Protein AF-A0A520GRM3-F1 (afdb_monomer_lite)

Str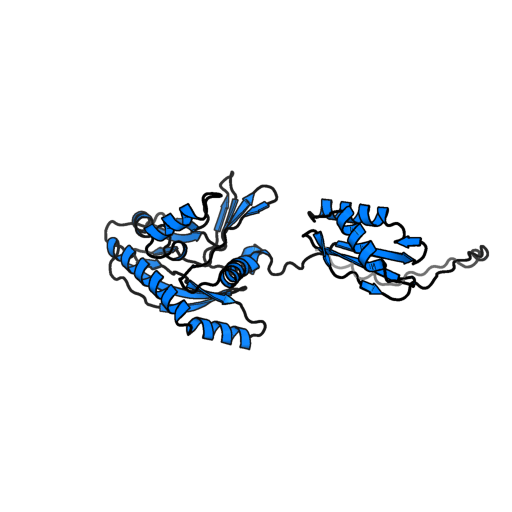ucture (mmCIF, N/CA/C/O backbone):
data_AF-A0A520GRM3-F1
#
_entry.id   AF-A0A520GRM3-F1
#
loop_
_atom_site.group_PDB
_atom_site.id
_atom_site.type_symbol
_atom_site.label_atom_id
_atom_site.label_alt_id
_atom_site.label_comp_id
_atom_site.label_asym_id
_atom_site.label_entity_id
_atom_site.label_seq_id
_atom_site.pdbx_PDB_ins_code
_atom_site.Cartn_x
_atom_site.Cartn_y
_atom_site.Cartn_z
_atom_site.occupancy
_atom_site.B_iso_or_equiv
_atom_site.auth_seq_id
_atom_site.auth_comp_id
_atom_site.auth_asym_id
_atom_site.auth_atom_id
_atom_site.pdbx_PDB_model_num
ATOM 1 N N . ALA A 1 1 ? -6.876 11.079 -12.369 1.00 82.06 1 ALA A N 1
ATOM 2 C CA . ALA A 1 1 ? -7.806 10.282 -13.207 1.00 82.06 1 ALA A CA 1
ATOM 3 C C . ALA A 1 1 ? -7.180 8.979 -13.724 1.00 82.06 1 ALA A C 1
ATOM 5 O O . ALA A 1 1 ? -7.646 7.924 -13.320 1.00 82.06 1 ALA A O 1
ATOM 6 N N . ARG A 1 2 ? -6.117 9.021 -14.549 1.00 87.06 2 ARG A N 1
ATOM 7 C CA . ARG A 1 2 ? -5.465 7.813 -15.115 1.00 87.06 2 ARG A CA 1
ATOM 8 C C . ARG A 1 2 ? -5.016 6.796 -14.055 1.00 87.06 2 ARG A C 1
ATOM 10 O O . ARG A 1 2 ? -5.437 5.650 -14.118 1.00 87.06 2 ARG A O 1
ATOM 17 N N . LEU A 1 3 ? -4.276 7.252 -13.039 1.00 90.06 3 LEU A N 1
ATOM 18 C CA . LEU A 1 3 ? -3.818 6.401 -11.930 1.00 90.06 3 LEU A CA 1
ATOM 19 C C . LEU A 1 3 ? -4.969 5.709 -11.191 1.00 90.06 3 LEU A C 1
ATOM 21 O O . LEU A 1 3 ? -4.865 4.535 -10.875 1.00 90.06 3 LEU A O 1
ATOM 25 N N . ARG A 1 4 ? -6.093 6.406 -10.974 1.00 89.38 4 ARG A N 1
ATOM 26 C CA . ARG A 1 4 ? -7.290 5.831 -10.336 1.00 89.38 4 ARG A CA 1
ATOM 27 C C . ARG A 1 4 ? -7.886 4.693 -11.170 1.00 89.38 4 ARG A C 1
ATOM 29 O O . ARG A 1 4 ? -8.259 3.670 -10.615 1.00 89.38 4 ARG A O 1
ATOM 36 N N . ALA A 1 5 ? -7.942 4.853 -12.493 1.00 86.25 5 ALA A N 1
ATOM 37 C CA . ALA A 1 5 ? -8.414 3.798 -13.391 1.00 86.25 5 ALA A CA 1
ATOM 38 C C . ALA A 1 5 ? -7.453 2.594 -13.440 1.00 86.25 5 ALA A C 1
ATOM 40 O O . ALA A 1 5 ? -7.906 1.463 -13.568 1.00 86.25 5 ALA A O 1
ATOM 41 N N . GLN A 1 6 ? -6.143 2.835 -13.320 1.00 87.62 6 GLN A N 1
ATOM 42 C CA . GLN A 1 6 ? -5.108 1.793 -13.313 1.00 87.62 6 GLN A CA 1
ATOM 43 C C . GLN A 1 6 ? -4.978 1.072 -11.966 1.00 87.62 6 GLN A C 1
ATOM 45 O O . GLN A 1 6 ? -4.596 -0.093 -11.951 1.00 87.62 6 GLN A O 1
ATOM 50 N N . SER A 1 7 ? -5.245 1.746 -10.842 1.00 88.06 7 SER A N 1
ATOM 51 C CA . SER A 1 7 ? -5.147 1.146 -9.507 1.00 88.06 7 SER A CA 1
ATOM 52 C C . SER A 1 7 ? -6.432 0.446 -9.080 1.00 88.06 7 SER A C 1
ATOM 54 O O . SER A 1 7 ? -6.351 -0.546 -8.361 1.00 88.06 7 SER A O 1
ATOM 56 N N . GLN A 1 8 ? -7.593 0.977 -9.491 1.00 88.56 8 GLN A N 1
ATOM 57 C CA . GLN A 1 8 ? -8.926 0.569 -9.024 1.00 88.56 8 GLN A CA 1
ATOM 58 C C . GLN A 1 8 ? -9.026 0.467 -7.491 1.00 88.56 8 GLN A C 1
ATOM 60 O O . GLN A 1 8 ? -9.737 -0.373 -6.953 1.00 88.56 8 GLN A O 1
ATOM 65 N N . ALA A 1 9 ? -8.279 1.313 -6.781 1.00 86.56 9 ALA A N 1
ATOM 66 C CA . ALA A 1 9 ? -8.235 1.301 -5.326 1.00 86.56 9 ALA A CA 1
ATOM 67 C C . ALA A 1 9 ? -9.467 1.994 -4.714 1.00 86.56 9 ALA A C 1
ATOM 69 O O . ALA A 1 9 ? -9.909 3.026 -5.227 1.00 86.56 9 ALA A O 1
ATOM 70 N N . GLY A 1 10 ? -9.996 1.433 -3.621 1.00 87.88 10 GLY A N 1
ATOM 71 C CA . GLY A 1 10 ? -11.251 1.874 -2.997 1.00 87.88 10 GLY A CA 1
ATOM 72 C C . GLY A 1 10 ? -11.141 3.102 -2.089 1.00 87.88 10 GLY A C 1
ATOM 73 O O . GLY A 1 10 ? -12.118 3.829 -1.946 1.00 87.88 10 GLY A O 1
ATOM 74 N N . TYR A 1 11 ? -9.960 3.384 -1.527 1.00 94.75 11 TYR A N 1
ATOM 75 C CA . TYR A 1 11 ? -9.773 4.409 -0.489 1.00 94.75 11 TYR A CA 1
ATOM 76 C C . TYR A 1 11 ? -8.769 5.483 -0.924 1.00 94.75 11 TYR A C 1
ATOM 78 O O . TYR A 1 11 ? -7.813 5.810 -0.220 1.00 94.75 11 TYR A O 1
ATOM 86 N N . GLY A 1 12 ? -8.949 6.002 -2.140 1.00 94.19 12 GLY A N 1
ATOM 87 C CA . GLY A 1 12 ? -8.072 7.019 -2.716 1.00 94.19 12 GLY A CA 1
ATOM 88 C C . GLY A 1 12 ? -8.374 8.445 -2.247 1.00 94.19 12 GLY A C 1
ATOM 89 O O . GLY A 1 12 ? -9.495 8.768 -1.868 1.00 94.19 12 GLY A O 1
ATOM 90 N N . ALA A 1 13 ? -7.377 9.322 -2.350 1.00 95.62 13 ALA A N 1
ATOM 91 C CA . ALA A 1 13 ? -7.499 10.742 -2.028 1.00 95.62 13 ALA A CA 1
ATOM 92 C C . ALA A 1 13 ? -6.616 11.599 -2.945 1.00 95.62 13 ALA A C 1
ATOM 94 O O . ALA A 1 13 ? -5.569 11.151 -3.419 1.00 95.62 13 ALA A O 1
ATOM 95 N N . LEU A 1 14 ? -7.028 12.845 -3.171 1.00 95.75 14 LEU A N 1
ATOM 96 C CA . LEU A 1 14 ? -6.177 13.903 -3.706 1.00 95.75 14 LEU A CA 1
ATOM 97 C C . LEU A 1 14 ? -6.113 14.991 -2.643 1.00 95.75 14 LEU A C 1
ATOM 99 O O . LEU A 1 14 ? -7.140 15.578 -2.315 1.00 95.75 14 LEU A O 1
ATOM 103 N N . ILE A 1 15 ? -4.920 15.232 -2.108 1.00 95.38 15 ILE A N 1
ATOM 104 C CA . ILE A 1 15 ? -4.680 16.282 -1.119 1.00 95.38 15 ILE A CA 1
ATOM 105 C C . ILE A 1 15 ? -3.761 17.307 -1.760 1.00 95.38 15 ILE A C 1
ATOM 107 O O . ILE A 1 15 ? -2.695 16.949 -2.256 1.00 95.38 15 ILE A O 1
ATOM 111 N N . ASP A 1 16 ? -4.165 18.567 -1.723 1.00 95.00 16 ASP A N 1
ATOM 112 C CA . ASP A 1 16 ? -3.315 19.697 -2.065 1.00 95.00 16 ASP A CA 1
ATOM 113 C C . ASP A 1 16 ? -3.295 20.648 -0.870 1.00 95.00 16 ASP A C 1
ATOM 115 O O . ASP A 1 16 ? -4.317 21.239 -0.525 1.00 95.00 16 ASP A O 1
ATOM 119 N N . THR A 1 17 ? -2.150 20.736 -0.196 1.00 92.38 17 THR A N 1
ATOM 120 C CA . THR A 1 17 ? -1.966 21.644 0.945 1.00 92.38 17 THR A CA 1
ATOM 121 C C . THR A 1 17 ? -1.403 23.000 0.514 1.00 92.38 17 THR A C 1
ATOM 123 O O . THR A 1 17 ? -0.999 23.783 1.369 1.00 92.38 17 THR A O 1
ATOM 126 N N . GLY A 1 18 ? -1.272 23.260 -0.792 1.00 92.31 18 GLY A N 1
ATOM 127 C CA . GLY A 1 18 ? -0.531 24.392 -1.356 1.00 92.31 18 GLY A CA 1
ATOM 128 C C . GLY A 1 18 ? 0.985 24.169 -1.382 1.00 92.31 18 GLY A C 1
ATOM 129 O O . GLY A 1 18 ? 1.644 24.516 -2.357 1.00 92.31 18 GLY A O 1
ATOM 130 N N . GLU A 1 19 ? 1.537 23.534 -0.347 1.00 89.25 19 GLU A N 1
ATOM 131 C CA . GLU A 1 19 ? 2.964 23.184 -0.258 1.00 89.25 19 GLU A CA 1
ATOM 132 C C . GLU A 1 19 ? 3.271 21.799 -0.834 1.00 89.25 19 GLU A C 1
ATOM 134 O O . GLU A 1 19 ? 4.303 21.587 -1.469 1.00 89.25 19 GLU A O 1
ATOM 139 N N . ARG A 1 20 ? 2.382 20.833 -0.587 1.00 91.94 20 ARG A N 1
ATOM 140 C CA . ARG A 1 20 ? 2.564 19.430 -0.960 1.00 91.94 20 ARG A CA 1
ATOM 141 C C . ARG A 1 20 ? 1.304 18.900 -1.612 1.00 91.94 20 ARG A C 1
ATOM 143 O O . ARG A 1 20 ? 0.188 19.208 -1.193 1.00 91.94 20 ARG A O 1
ATOM 150 N N . ARG A 1 21 ? 1.499 18.061 -2.626 1.00 95.88 21 ARG A N 1
ATOM 151 C CA . ARG A 1 21 ? 0.419 17.385 -3.339 1.00 95.88 21 ARG A CA 1
ATOM 152 C C . ARG A 1 21 ? 0.554 15.885 -3.178 1.00 95.88 21 ARG A C 1
ATOM 154 O O . ARG A 1 21 ? 1.581 15.316 -3.530 1.00 95.88 21 ARG A O 1
ATOM 161 N N . PHE A 1 22 ? -0.500 15.242 -2.694 1.00 96.31 22 PHE A N 1
ATOM 162 C CA . PHE A 1 22 ? -0.553 13.796 -2.533 1.00 96.31 22 PHE A CA 1
ATOM 163 C C . PHE A 1 22 ? -1.637 13.192 -3.414 1.00 96.31 22 PHE A C 1
ATOM 165 O O . PHE A 1 22 ? -2.785 13.635 -3.412 1.00 96.31 22 PHE A O 1
ATOM 172 N N . LEU A 1 23 ? -1.274 12.139 -4.141 1.00 96.38 23 LEU A N 1
ATOM 173 C CA . LEU A 1 23 ? -2.199 11.281 -4.869 1.00 96.38 23 LEU A CA 1
ATOM 174 C C . LEU A 1 23 ? -2.196 9.919 -4.182 1.00 96.38 23 LEU A C 1
ATOM 176 O O . LEU A 1 23 ? -1.292 9.115 -4.402 1.00 96.38 23 LEU A O 1
ATOM 180 N N . SER A 1 24 ? -3.189 9.667 -3.335 1.00 96.69 24 SER A N 1
ATOM 181 C CA . SER A 1 24 ? -3.361 8.381 -2.667 1.00 96.69 24 SER A CA 1
ATOM 182 C C . SER A 1 24 ? -4.237 7.456 -3.495 1.00 96.69 24 SER A C 1
ATOM 184 O O . SER A 1 24 ? -5.344 7.819 -3.895 1.00 96.69 24 SER A O 1
ATOM 186 N N . LEU A 1 25 ? -3.728 6.255 -3.750 1.00 95.75 25 LEU A N 1
ATOM 187 C CA . LEU A 1 25 ? -4.423 5.162 -4.415 1.00 95.75 25 LEU A CA 1
ATOM 188 C C . LEU A 1 25 ? -4.491 3.967 -3.453 1.00 95.75 25 LEU A C 1
ATOM 190 O O . LEU A 1 25 ? -4.190 2.836 -3.846 1.00 95.75 25 LEU A O 1
ATOM 194 N N . SER A 1 26 ? -4.816 4.236 -2.184 1.00 95.69 26 SER A N 1
ATOM 195 C CA . SER A 1 26 ? -4.788 3.220 -1.138 1.00 95.69 26 SER A CA 1
ATOM 196 C C . SER A 1 26 ? -5.894 2.175 -1.328 1.00 95.69 26 SER A C 1
ATOM 198 O O . SER A 1 26 ? -7.065 2.534 -1.495 1.00 95.69 26 SER A O 1
ATOM 200 N N . PRO A 1 27 ? -5.543 0.880 -1.316 1.00 93.81 27 PRO A N 1
ATOM 201 C CA . PRO A 1 27 ? -6.508 -0.209 -1.343 1.00 93.81 27 PRO A CA 1
ATOM 202 C C . PRO A 1 27 ? -6.939 -0.657 0.069 1.00 93.81 27 PRO A C 1
ATOM 204 O O . PRO A 1 27 ? -7.820 -1.503 0.189 1.00 93.81 27 PRO A O 1
ATOM 207 N N . GLU A 1 28 ? -6.348 -0.102 1.134 1.00 95.88 28 GLU A N 1
ATOM 208 C CA . GLU A 1 28 ? -6.537 -0.577 2.509 1.00 95.88 28 GLU A CA 1
ATOM 209 C C . GLU A 1 28 ? -7.355 0.404 3.355 1.00 95.88 28 GLU A C 1
ATOM 211 O O . GLU A 1 28 ? -7.009 1.586 3.468 1.00 95.88 28 GLU A O 1
ATOM 216 N N . LEU A 1 29 ? -8.416 -0.111 3.984 1.00 96.94 29 LEU A N 1
ATOM 217 C CA . LEU A 1 29 ? -9.185 0.613 4.992 1.00 96.94 29 LEU A CA 1
ATOM 218 C C . LEU A 1 29 ? -8.466 0.481 6.331 1.00 96.94 29 LEU A C 1
ATOM 220 O O . LEU A 1 29 ? -8.342 -0.629 6.852 1.00 96.94 29 LEU A O 1
ATOM 224 N N . PHE A 1 30 ? -8.039 1.608 6.898 1.00 97.44 30 PHE A N 1
ATOM 225 C CA . PHE A 1 30 ? -7.527 1.619 8.262 1.00 97.44 30 PHE A CA 1
ATOM 226 C C . PHE A 1 30 ? -8.689 1.426 9.235 1.00 97.44 30 PHE A C 1
ATOM 228 O O . PHE A 1 30 ? -8.715 0.423 9.945 1.00 97.44 30 PHE A O 1
ATOM 235 N N . PHE A 1 31 ? -9.678 2.322 9.188 1.00 98.00 31 PHE A N 1
ATOM 236 C CA . PHE A 1 31 ? -10.975 2.113 9.822 1.00 98.00 31 PHE A CA 1
ATOM 237 C C . PHE A 1 31 ? -12.076 2.971 9.182 1.00 98.00 31 PHE A C 1
ATOM 239 O O . PHE A 1 31 ? -11.803 4.030 8.613 1.00 98.00 31 PHE A O 1
ATOM 246 N N . ALA A 1 32 ? -13.321 2.525 9.312 1.00 98.38 32 ALA A N 1
ATOM 247 C CA . ALA A 1 32 ? -14.532 3.319 9.145 1.00 98.38 32 ALA A CA 1
ATOM 248 C C . ALA A 1 32 ? -15.317 3.294 10.460 1.00 98.38 32 ALA A C 1
ATOM 250 O O . ALA A 1 32 ? -15.407 2.239 11.087 1.00 98.38 32 ALA A O 1
ATOM 251 N N . LEU A 1 33 ? -15.842 4.442 10.872 1.00 98.50 33 LEU A N 1
ATOM 252 C CA . LEU A 1 33 ? -16.737 4.613 12.008 1.00 98.50 33 LEU A CA 1
ATOM 253 C C . LEU A 1 33 ? -18.041 5.201 11.473 1.00 98.50 33 LEU A C 1
ATOM 255 O O . LEU A 1 33 ? -18.020 6.302 10.926 1.00 98.50 33 LEU A O 1
ATOM 259 N N . GLU A 1 34 ? -19.128 4.454 11.609 1.00 98.12 34 GLU A N 1
ATOM 260 C CA . GLU A 1 34 ? -20.464 4.842 11.152 1.00 98.12 34 GLU A CA 1
ATOM 261 C C . GLU A 1 34 ? -21.458 4.539 12.273 1.00 98.12 34 GLU A C 1
ATOM 263 O O . GLU A 1 34 ? -21.591 3.385 12.681 1.00 98.12 34 GLU A O 1
ATOM 268 N N . ASP A 1 35 ? -22.099 5.570 12.830 1.00 95.50 35 ASP A N 1
ATOM 269 C CA . ASP A 1 35 ? -23.077 5.438 13.923 1.00 95.50 35 ASP A CA 1
ATOM 270 C C . ASP A 1 35 ? -22.561 4.595 15.119 1.00 95.50 35 ASP A C 1
ATOM 272 O O . ASP A 1 35 ? -23.274 3.784 15.715 1.00 95.50 35 ASP A O 1
ATOM 276 N N . GLY A 1 36 ? -21.279 4.755 15.470 1.00 94.62 36 GLY A N 1
ATOM 277 C CA . GLY A 1 36 ? -20.621 4.008 16.552 1.00 94.62 36 GLY A CA 1
ATOM 278 C C . GLY A 1 36 ? -20.179 2.581 16.188 1.00 94.62 36 GLY A C 1
ATOM 279 O O . GLY A 1 36 ? -19.525 1.920 16.999 1.00 94.62 36 GLY A O 1
ATOM 280 N N . ALA A 1 37 ? -20.481 2.100 14.980 1.00 98.00 37 ALA A N 1
ATOM 281 C CA . ALA A 1 37 ? -19.971 0.840 14.452 1.00 98.00 37 ALA A CA 1
ATOM 282 C C . ALA A 1 37 ? -18.615 1.055 13.774 1.00 98.00 37 ALA A C 1
ATOM 284 O O . ALA A 1 37 ? -18.474 1.861 12.856 1.00 98.00 37 ALA A O 1
ATOM 285 N N . LEU A 1 38 ? -17.611 0.308 14.222 1.00 98.25 38 LEU A N 1
ATOM 286 C CA . LEU A 1 38 ? -16.252 0.379 13.717 1.00 98.25 38 LEU A CA 1
ATOM 287 C C . LEU A 1 38 ? -15.957 -0.807 12.799 1.00 98.25 38 LEU A C 1
ATOM 289 O O . LEU A 1 38 ? -16.204 -1.954 13.167 1.00 98.25 38 LEU A O 1
ATOM 293 N N . THR A 1 39 ? -15.370 -0.540 11.635 1.00 98.25 39 THR A N 1
ATOM 294 C CA . THR A 1 39 ? -14.902 -1.560 10.690 1.00 98.25 39 THR A CA 1
ATOM 295 C C . THR A 1 39 ? -13.456 -1.303 10.300 1.00 98.25 39 THR A C 1
ATOM 297 O O . THR A 1 39 ? -13.131 -0.225 9.814 1.00 98.25 39 THR A O 1
ATOM 300 N N . CYS A 1 40 ? -12.599 -2.308 10.433 1.00 97.56 40 CYS A N 1
ATOM 301 C CA . CYS A 1 40 ? -11.222 -2.296 9.948 1.00 97.56 40 CYS A CA 1
ATOM 302 C C . CYS A 1 40 ? -11.037 -3.402 8.908 1.00 97.56 40 CYS A C 1
ATOM 304 O O . CYS A 1 40 ? -11.614 -4.484 9.047 1.00 97.56 40 CYS A O 1
ATOM 306 N N . ARG A 1 41 ? -10.210 -3.165 7.883 1.00 96.81 41 ARG A N 1
ATOM 307 C CA . ARG A 1 41 ? -9.983 -4.157 6.822 1.00 96.81 41 ARG A CA 1
ATOM 308 C C . ARG A 1 41 ? -8.498 -4.317 6.490 1.00 96.81 41 ARG A C 1
ATOM 310 O O . ARG A 1 41 ? -8.072 -3.894 5.410 1.00 96.81 41 ARG A O 1
ATOM 317 N N . PRO A 1 42 ? -7.696 -4.882 7.417 1.00 94.75 42 PRO A N 1
ATOM 318 C CA . PRO A 1 42 ? -6.279 -5.109 7.178 1.00 94.75 42 PRO A CA 1
ATOM 319 C C . PRO A 1 42 ? -6.036 -6.001 5.967 1.00 94.75 42 PRO A C 1
ATOM 321 O O . PRO A 1 42 ? -6.797 -6.933 5.682 1.00 94.75 42 PRO A O 1
ATOM 324 N N . MET A 1 43 ? -4.911 -5.753 5.300 1.00 92.19 43 MET A N 1
ATOM 325 C CA . MET A 1 43 ? -4.487 -6.553 4.160 1.00 92.19 43 MET A CA 1
ATOM 326 C C . MET A 1 43 ? -3.080 -7.138 4.347 1.00 92.19 43 MET A C 1
ATOM 328 O O . MET A 1 43 ? -2.107 -6.424 4.598 1.00 92.19 43 MET A O 1
ATOM 332 N N . LYS A 1 44 ? -2.957 -8.460 4.192 1.00 90.81 44 LYS A N 1
ATOM 333 C CA . LYS A 1 44 ? -1.684 -9.201 4.177 1.00 90.81 44 LYS A CA 1
ATOM 334 C C . LYS A 1 44 ? -1.811 -10.465 3.361 1.00 90.81 44 LYS A C 1
ATOM 336 O O . LYS A 1 44 ? -2.825 -11.139 3.460 1.00 90.81 44 LYS A O 1
ATOM 341 N N . GLY A 1 45 ? -0.770 -10.745 2.583 1.00 89.81 45 GLY A N 1
ATOM 342 C CA . GLY A 1 45 ? -0.767 -11.734 1.517 1.00 89.81 45 GLY A CA 1
ATOM 343 C C . GLY A 1 45 ? -0.979 -11.071 0.159 1.00 89.81 45 GLY A C 1
ATOM 344 O O . GLY A 1 45 ? -1.992 -10.404 -0.065 1.00 89.81 45 GLY A O 1
ATOM 345 N N . THR A 1 46 ? -0.013 -11.250 -0.739 1.00 91.12 46 THR A N 1
ATOM 346 C CA . THR A 1 46 ? -0.013 -10.667 -2.086 1.00 91.12 46 THR A CA 1
ATOM 347 C C . THR A 1 46 ? 0.304 -11.763 -3.100 1.00 91.12 46 THR A C 1
ATOM 349 O O . THR A 1 46 ? 1.244 -12.530 -2.915 1.00 91.12 46 THR A O 1
ATOM 352 N N . ALA A 1 47 ? -0.431 -11.810 -4.209 1.00 91.44 47 ALA A N 1
ATOM 353 C CA . ALA A 1 47 ? -0.064 -12.614 -5.373 1.00 91.44 47 ALA A CA 1
ATOM 354 C C . ALA A 1 47 ? -0.120 -11.758 -6.639 1.00 91.44 47 ALA A C 1
ATOM 356 O O . ALA A 1 47 ? -0.897 -10.811 -6.741 1.00 91.44 47 ALA A O 1
ATOM 357 N N . ARG A 1 48 ? 0.720 -12.064 -7.628 1.00 89.81 48 ARG A N 1
ATOM 358 C CA . ARG A 1 48 ? 0.667 -11.379 -8.928 1.00 89.81 48 ARG A CA 1
ATOM 359 C C . ARG A 1 48 ? -0.587 -11.790 -9.699 1.00 89.81 48 ARG A C 1
ATOM 361 O O . ARG A 1 48 ? -1.150 -12.853 -9.455 1.00 89.81 48 ARG A O 1
ATOM 368 N N . ARG A 1 49 ? -0.986 -10.965 -10.667 1.00 88.81 49 ARG A N 1
ATOM 369 C CA . ARG A 1 49 ? -2.006 -11.349 -11.651 1.00 88.81 49 ARG A CA 1
ATOM 370 C C . ARG A 1 49 ? -1.446 -12.351 -12.657 1.00 88.81 49 ARG A C 1
ATOM 372 O O . ARG A 1 49 ? -0.271 -12.281 -13.025 1.00 88.81 49 ARG A O 1
ATOM 379 N N . GLY A 1 50 ? -2.293 -13.274 -13.096 1.00 83.94 50 GLY A N 1
ATOM 380 C CA . GLY A 1 50 ? -1.975 -14.254 -14.129 1.00 83.94 50 GLY A CA 1
ATOM 381 C C . GLY A 1 50 ? -2.055 -13.659 -15.534 1.00 83.94 50 GLY A C 1
ATOM 382 O O . GLY A 1 50 ? -2.830 -12.743 -15.795 1.00 83.94 50 GLY A O 1
ATOM 383 N N . ALA A 1 51 ? -1.265 -14.207 -16.460 1.00 81.62 51 ALA A N 1
ATOM 384 C CA . ALA A 1 51 ? -1.291 -13.796 -17.868 1.00 81.62 51 ALA A CA 1
ATOM 385 C C . ALA A 1 51 ? -2.557 -14.266 -18.610 1.00 81.62 51 ALA A C 1
ATOM 387 O O . ALA A 1 51 ? -2.920 -13.700 -19.639 1.00 81.62 51 ALA A O 1
ATOM 388 N N . THR A 1 52 ? -3.225 -15.301 -18.095 1.00 83.00 52 THR A N 1
ATOM 389 C CA . THR A 1 52 ? -4.486 -15.837 -18.618 1.00 83.00 52 THR A CA 1
ATOM 390 C C . THR A 1 52 ? -5.527 -15.896 -17.501 1.00 83.00 52 THR A C 1
ATOM 392 O O . THR A 1 52 ? -5.145 -16.003 -16.333 1.00 83.00 52 THR A O 1
ATOM 395 N N . PRO A 1 53 ? -6.836 -15.878 -17.819 1.00 85.81 53 PRO A N 1
ATOM 396 C CA . PRO A 1 53 ? -7.885 -15.982 -16.805 1.00 85.81 53 PRO A CA 1
ATOM 397 C C . PRO A 1 53 ? -7.751 -17.218 -15.906 1.00 85.81 53 PRO A C 1
ATOM 399 O O . PRO A 1 53 ? -8.034 -17.141 -14.714 1.00 85.81 53 PRO A O 1
ATOM 402 N N . ASP A 1 54 ? -7.315 -18.351 -16.455 1.00 89.00 54 ASP A N 1
ATOM 403 C CA . ASP A 1 54 ? -7.182 -19.603 -15.703 1.00 89.00 54 ASP A CA 1
ATOM 404 C C . ASP A 1 54 ? -5.985 -19.559 -14.750 1.00 89.00 54 ASP A C 1
ATOM 406 O O . ASP A 1 54 ? -6.120 -19.896 -13.574 1.00 89.00 54 ASP A O 1
ATOM 410 N N . ALA A 1 55 ? -4.837 -19.062 -15.226 1.00 87.75 55 ALA A N 1
ATOM 411 C CA . ALA A 1 55 ? -3.666 -18.844 -14.382 1.00 87.75 55 ALA A CA 1
ATOM 412 C C . ALA A 1 55 ? -3.955 -17.811 -13.282 1.00 87.75 55 ALA A C 1
ATOM 414 O O . ALA A 1 55 ? -3.508 -17.967 -12.150 1.00 87.75 55 ALA A O 1
ATOM 415 N N . ASP A 1 56 ? -4.731 -16.772 -13.595 1.00 89.25 56 ASP A N 1
ATOM 416 C CA . ASP A 1 56 ? -5.107 -15.733 -12.642 1.00 89.25 56 ASP A CA 1
ATOM 417 C C . ASP A 1 56 ? -5.984 -16.274 -11.505 1.00 89.25 56 ASP A C 1
ATOM 419 O O . ASP A 1 56 ? -5.712 -15.998 -10.336 1.00 89.25 56 ASP A O 1
ATOM 423 N N . ARG A 1 57 ? -6.982 -17.110 -11.831 1.00 94.00 57 ARG A N 1
ATOM 424 C CA . ARG A 1 57 ? -7.815 -17.796 -10.829 1.00 94.00 57 ARG A CA 1
ATOM 425 C C . ARG A 1 57 ? -7.013 -18.793 -9.996 1.00 94.00 57 ARG A C 1
ATOM 427 O O . ARG A 1 57 ? -7.240 -18.895 -8.791 1.00 94.00 57 ARG A O 1
ATOM 434 N N . ALA A 1 58 ? -6.067 -19.502 -10.612 1.00 95.31 58 ALA A N 1
ATOM 435 C CA . ALA A 1 58 ? -5.180 -20.414 -9.897 1.00 95.31 58 ALA A CA 1
ATOM 436 C C . ALA A 1 58 ? -4.303 -19.668 -8.879 1.00 95.31 58 ALA A C 1
ATOM 438 O O . ALA A 1 58 ? -4.189 -20.117 -7.744 1.00 95.31 58 ALA A O 1
ATOM 439 N N . LEU A 1 59 ? -3.753 -18.502 -9.242 1.00 94.00 59 LEU A N 1
ATOM 440 C CA . LEU A 1 59 ? -2.956 -17.665 -8.336 1.00 94.00 59 LEU A CA 1
ATOM 441 C C . LEU A 1 59 ? -3.784 -17.112 -7.169 1.00 94.00 59 LEU A C 1
ATOM 443 O O . LEU A 1 59 ? -3.316 -17.131 -6.033 1.00 94.00 59 LEU A O 1
ATOM 447 N N . ALA A 1 60 ? -5.017 -16.664 -7.424 1.00 95.75 60 ALA A N 1
ATOM 448 C CA . ALA A 1 60 ? -5.934 -16.230 -6.368 1.00 95.75 60 ALA A CA 1
ATOM 449 C C . ALA A 1 60 ? -6.285 -17.378 -5.404 1.00 95.75 60 ALA A C 1
ATOM 451 O O . ALA A 1 60 ? -6.242 -17.206 -4.188 1.00 95.75 60 ALA A O 1
ATOM 452 N N . THR A 1 61 ? -6.572 -18.568 -5.943 1.00 95.88 61 THR A N 1
ATOM 453 C CA . THR A 1 61 ? -6.880 -19.767 -5.144 1.00 95.88 61 THR A CA 1
ATOM 454 C C . THR A 1 61 ? -5.670 -20.211 -4.324 1.00 95.88 61 THR A C 1
ATOM 456 O O . THR A 1 61 ? -5.807 -20.512 -3.141 1.00 95.88 61 THR A O 1
ATOM 459 N N . ALA A 1 62 ? -4.477 -20.199 -4.928 1.00 96.25 62 ALA A N 1
ATOM 460 C CA . ALA A 1 62 ? -3.232 -20.514 -4.242 1.00 96.25 62 ALA A CA 1
ATOM 461 C C . ALA A 1 62 ? -3.008 -19.562 -3.062 1.00 96.25 62 ALA A C 1
ATOM 463 O O . ALA A 1 62 ? -2.815 -20.040 -1.948 1.00 96.25 62 ALA A O 1
ATOM 464 N N . LEU A 1 63 ? -3.151 -18.245 -3.278 1.00 95.62 63 LEU A N 1
ATOM 465 C CA . LEU A 1 63 ? -3.052 -17.236 -2.219 1.00 95.62 63 LEU A CA 1
ATOM 466 C C . LEU A 1 63 ? -4.057 -17.488 -1.088 1.00 95.62 63 LEU A C 1
ATOM 468 O O . LEU A 1 63 ? -3.673 -17.449 0.075 1.00 95.62 63 LEU A O 1
ATOM 472 N N . ALA A 1 64 ? -5.318 -17.787 -1.416 1.00 94.69 64 ALA A N 1
ATOM 473 C CA . ALA A 1 64 ? -6.354 -18.077 -0.422 1.00 94.69 64 ALA A CA 1
ATOM 474 C C . ALA A 1 64 ? -6.025 -19.300 0.450 1.00 94.69 64 ALA A C 1
ATOM 476 O O . ALA A 1 64 ? -6.416 -19.357 1.614 1.00 94.69 64 ALA A O 1
ATOM 477 N N . SER A 1 65 ? -5.321 -20.287 -0.110 1.00 93.88 65 SER A N 1
ATOM 478 C CA . SER A 1 65 ? -4.952 -21.529 0.580 1.00 93.88 65 SER A CA 1
ATOM 479 C C . SER A 1 65 ? -3.564 -21.512 1.228 1.00 93.88 65 SER A C 1
ATOM 481 O O . SER A 1 65 ? -3.244 -22.431 1.983 1.00 93.88 65 SER A O 1
ATOM 483 N N . ASP A 1 66 ? -2.750 -20.490 0.959 1.00 94.69 66 ASP A N 1
ATOM 484 C CA . ASP A 1 66 ? -1.363 -20.421 1.409 1.00 94.69 66 ASP A CA 1
ATOM 485 C C . ASP A 1 66 ? -1.283 -20.263 2.936 1.00 94.69 66 ASP A C 1
ATOM 487 O O . ASP A 1 66 ? -1.754 -19.283 3.519 1.00 94.69 66 ASP A O 1
ATOM 491 N N . ALA A 1 67 ? -0.694 -21.259 3.601 1.00 92.44 67 ALA A N 1
ATOM 492 C CA . ALA A 1 67 ? -0.633 -21.310 5.057 1.00 92.44 67 ALA A CA 1
ATOM 493 C C . ALA A 1 67 ? 0.216 -20.178 5.657 1.00 92.44 67 ALA A C 1
ATOM 495 O O . ALA A 1 67 ? -0.126 -19.674 6.727 1.00 92.44 67 ALA A O 1
ATOM 496 N N . LYS A 1 68 ? 1.285 -19.759 4.969 1.00 88.69 68 LYS A N 1
ATOM 497 C CA . LYS A 1 68 ? 2.157 -18.668 5.412 1.00 88.69 68 LYS A CA 1
ATOM 498 C C . LYS A 1 68 ? 1.411 -17.340 5.336 1.00 88.69 68 LYS A C 1
ATOM 500 O O . LYS A 1 68 ? 1.304 -16.642 6.340 1.00 88.69 68 LYS A O 1
ATOM 505 N N . GLN A 1 69 ? 0.807 -17.042 4.188 1.00 90.81 69 GLN A N 1
ATOM 506 C CA . GLN A 1 69 ? 0.076 -15.791 3.975 1.00 90.81 69 GLN A CA 1
ATOM 507 C C . GLN A 1 69 ? -1.129 -15.669 4.916 1.00 90.81 69 GLN A C 1
ATOM 509 O O . GLN A 1 69 ? -1.380 -14.598 5.471 1.00 90.81 69 GLN A O 1
ATOM 514 N N . ARG A 1 70 ? -1.839 -16.776 5.173 1.00 94.44 70 ARG A N 1
ATOM 515 C CA . ARG A 1 70 ? -2.921 -16.815 6.170 1.00 94.44 70 ARG A CA 1
ATOM 516 C C . ARG A 1 70 ? -2.416 -16.593 7.591 1.00 94.44 70 ARG A C 1
ATOM 518 O O . ARG A 1 70 ? -3.078 -15.892 8.347 1.00 94.44 70 ARG A O 1
ATOM 525 N N . ALA A 1 71 ? -1.272 -17.169 7.961 1.00 91.31 71 ALA A N 1
ATOM 526 C CA . ALA A 1 71 ? -0.682 -16.959 9.281 1.00 91.31 71 ALA A CA 1
ATOM 527 C C . ALA A 1 71 ? -0.268 -15.493 9.484 1.00 91.31 71 ALA A C 1
ATOM 529 O O . ALA A 1 71 ? -0.583 -14.909 10.519 1.00 91.31 71 ALA A O 1
ATOM 530 N N . GLU A 1 72 ? 0.361 -14.873 8.482 1.00 90.25 72 GLU A N 1
ATOM 531 C CA . GLU A 1 72 ? 0.700 -13.447 8.517 1.00 90.25 72 GLU A CA 1
ATOM 532 C C . GLU A 1 72 ? -0.547 -12.565 8.636 1.00 90.25 72 GLU A C 1
ATOM 534 O O . GLU A 1 72 ? -0.584 -11.646 9.454 1.00 90.25 72 GLU A O 1
ATOM 539 N N . ASN A 1 73 ? -1.589 -12.853 7.853 1.00 93.69 73 ASN A N 1
ATOM 540 C CA . ASN A 1 73 ? -2.843 -12.113 7.918 1.00 93.69 73 ASN A CA 1
ATOM 541 C C . ASN A 1 73 ? -3.528 -12.268 9.283 1.00 93.69 73 ASN A C 1
ATOM 543 O O . ASN A 1 73 ? -3.910 -11.269 9.890 1.00 93.69 73 ASN A O 1
ATOM 547 N N . LEU A 1 74 ? -3.599 -13.494 9.807 1.00 94.38 74 LEU A N 1
ATOM 548 C CA . LEU A 1 74 ? -4.180 -13.781 11.117 1.00 94.38 74 LEU A CA 1
ATOM 549 C C . LEU A 1 74 ? -3.431 -13.065 12.246 1.00 94.38 74 LEU A C 1
ATOM 551 O O . LEU A 1 74 ? -4.064 -12.490 13.125 1.00 94.38 74 LEU A O 1
ATOM 555 N N . MET A 1 75 ? -2.098 -13.023 12.189 1.00 91.88 75 MET A N 1
ATOM 556 C CA . MET A 1 75 ? -1.285 -12.283 13.156 1.00 91.88 75 MET A CA 1
ATOM 557 C C . MET A 1 75 ? -1.654 -10.791 13.193 1.00 91.88 75 MET A C 1
ATOM 559 O O . MET A 1 75 ? -1.740 -10.205 14.273 1.00 91.88 75 MET A O 1
ATOM 563 N N . ILE A 1 76 ? -1.896 -10.168 12.032 1.00 92.38 76 ILE A N 1
ATOM 564 C CA . ILE A 1 76 ? -2.355 -8.772 11.970 1.00 92.38 76 ILE A CA 1
ATOM 565 C C . ILE A 1 76 ? -3.779 -8.633 12.508 1.00 92.38 76 ILE A C 1
ATOM 567 O O . ILE A 1 76 ? -4.054 -7.685 13.244 1.00 92.38 76 ILE A O 1
ATOM 571 N N . VAL A 1 77 ? -4.669 -9.575 12.184 1.00 95.06 77 VAL A N 1
ATOM 572 C CA . VAL A 1 77 ? -6.037 -9.589 12.718 1.00 95.06 77 VAL A CA 1
ATOM 573 C C . VAL A 1 77 ? -6.022 -9.637 14.242 1.00 95.06 77 VAL A C 1
ATOM 575 O O . VAL A 1 77 ? -6.684 -8.822 14.879 1.00 95.06 77 VAL A O 1
ATOM 578 N N . ASP A 1 78 ? -5.236 -10.528 14.840 1.00 94.06 78 ASP A N 1
ATOM 579 C CA . ASP A 1 78 ? -5.159 -10.660 16.294 1.00 94.06 78 ASP A CA 1
ATOM 580 C C . ASP A 1 78 ? -4.544 -9.430 16.965 1.00 94.06 78 ASP A C 1
ATOM 582 O O . ASP A 1 78 ? -5.054 -8.978 17.993 1.00 94.06 78 ASP A O 1
ATOM 586 N N . LEU A 1 79 ? -3.518 -8.825 16.359 1.00 91.75 79 LEU A N 1
ATOM 587 C CA . LEU A 1 79 ? -2.962 -7.557 16.834 1.00 91.75 79 LEU A CA 1
ATOM 588 C C . LEU A 1 79 ? -4.027 -6.451 16.842 1.00 91.75 79 LEU A C 1
ATOM 590 O O . LEU A 1 79 ? -4.183 -5.756 17.842 1.00 91.75 79 LEU A O 1
ATOM 594 N N . MET A 1 80 ? -4.802 -6.315 15.765 1.00 93.06 80 MET A N 1
ATOM 595 C CA . MET A 1 80 ? -5.844 -5.288 15.684 1.00 93.06 80 MET A CA 1
ATOM 596 C C . MET A 1 80 ? -7.009 -5.560 16.636 1.00 93.06 80 MET A C 1
ATOM 598 O O . MET A 1 80 ? -7.519 -4.627 17.246 1.00 93.06 80 MET A O 1
ATOM 602 N N . ARG A 1 81 ? -7.413 -6.823 16.819 1.00 94.69 81 ARG A N 1
ATOM 603 C CA . ARG A 1 81 ? -8.427 -7.194 17.819 1.00 94.69 81 ARG A CA 1
ATOM 604 C C . ARG A 1 81 ? -7.985 -6.827 19.232 1.00 94.69 81 ARG A C 1
ATOM 606 O O . ARG A 1 81 ? -8.799 -6.332 20.009 1.00 94.69 81 ARG A O 1
ATOM 613 N N . ASN A 1 82 ? -6.713 -7.061 19.555 1.00 92.94 82 ASN A N 1
ATOM 614 C CA . ASN A 1 82 ? -6.141 -6.671 20.836 1.00 92.94 82 ASN A CA 1
ATOM 615 C C . ASN A 1 82 ? -6.173 -5.148 21.020 1.00 92.94 82 ASN A C 1
ATOM 617 O O . ASN A 1 82 ? -6.669 -4.681 22.042 1.00 92.94 82 ASN A O 1
ATOM 621 N N . ASP A 1 83 ? -5.721 -4.381 20.025 1.00 92.44 83 ASP A N 1
ATOM 622 C CA . ASP A 1 83 ? -5.724 -2.915 20.100 1.00 92.44 83 ASP A CA 1
ATOM 623 C C . ASP A 1 83 ? -7.160 -2.364 20.272 1.00 92.44 83 ASP A C 1
ATOM 625 O O . ASP A 1 83 ? -7.410 -1.516 21.133 1.00 92.44 83 ASP A O 1
ATOM 629 N N . LEU A 1 84 ? -8.130 -2.917 19.530 1.00 94.94 84 LEU A N 1
ATOM 630 C CA . LEU A 1 84 ? -9.549 -2.544 19.601 1.00 94.94 84 LEU A CA 1
ATOM 631 C C . LEU A 1 84 ? -10.199 -2.827 20.955 1.00 94.94 84 LEU A C 1
ATOM 633 O O . LEU A 1 84 ? -11.050 -2.055 21.389 1.00 94.94 84 LEU A O 1
ATOM 637 N N . SER A 1 85 ? -9.797 -3.900 21.639 1.00 94.12 85 SER A N 1
ATOM 638 C CA . SER A 1 85 ? -10.409 -4.311 22.912 1.00 94.12 85 SER A CA 1
ATOM 639 C C . SER A 1 85 ? -10.290 -3.272 24.036 1.00 94.12 85 SER A C 1
ATOM 641 O O . SER A 1 85 ? -10.986 -3.374 25.042 1.00 94.12 85 SER A O 1
ATOM 643 N N . SER A 1 86 ? -9.416 -2.273 23.872 1.00 94.06 86 SER A N 1
ATOM 644 C CA . SER A 1 86 ? -9.213 -1.188 24.836 1.00 94.06 86 SER A CA 1
ATOM 645 C C . SER A 1 86 ? -10.196 -0.015 24.695 1.00 94.06 86 SER A C 1
ATOM 647 O O . SER A 1 86 ? -10.281 0.811 25.607 1.00 94.06 86 SER A O 1
ATOM 649 N N . ILE A 1 87 ? -10.910 0.077 23.567 1.00 96.62 87 ILE A N 1
ATOM 650 C CA . ILE A 1 87 ? -11.780 1.218 23.216 1.00 96.62 87 ILE A CA 1
ATOM 651 C C . ILE A 1 87 ? -13.152 0.811 22.660 1.00 96.62 87 ILE A C 1
ATOM 653 O O . ILE A 1 87 ? -13.979 1.677 22.362 1.00 96.62 87 ILE A O 1
ATOM 657 N N . ALA A 1 88 ? -13.371 -0.482 22.437 1.00 96.75 88 ALA A N 1
ATOM 658 C CA . ALA A 1 88 ? -14.558 -0.999 21.788 1.00 96.75 88 ALA A CA 1
ATOM 659 C C . ALA A 1 88 ? -14.946 -2.370 22.349 1.00 96.75 88 ALA A C 1
ATOM 661 O O . ALA A 1 88 ? -14.110 -3.177 22.767 1.00 96.75 88 ALA A O 1
ATOM 662 N N . ASN A 1 89 ? -16.236 -2.660 22.270 1.00 95.94 89 ASN A N 1
ATOM 663 C CA . ASN A 1 89 ? -16.842 -3.933 22.618 1.00 95.94 89 ASN A CA 1
ATOM 664 C C . ASN A 1 89 ? -17.323 -4.670 21.351 1.00 95.94 89 ASN A C 1
ATOM 666 O O . ASN A 1 89 ? -17.176 -4.190 20.228 1.00 95.94 89 ASN A O 1
ATOM 670 N N . HIS A 1 90 ? -17.827 -5.897 21.516 1.00 94.75 90 HIS A N 1
ATOM 671 C CA . HIS A 1 90 ? -18.327 -6.733 20.411 1.00 94.75 90 HIS A CA 1
ATOM 672 C C . HIS A 1 90 ? -17.337 -6.935 19.243 1.00 94.75 90 HIS A C 1
ATOM 674 O O . HIS A 1 90 ? -17.743 -7.046 18.088 1.00 94.75 90 HIS A O 1
ATOM 680 N N . VAL A 1 91 ? -16.034 -7.028 19.543 1.00 97.00 91 VAL A N 1
ATOM 681 C CA . VAL A 1 91 ? -14.995 -7.263 18.529 1.00 97.00 91 VAL A CA 1
ATOM 682 C C . VAL A 1 91 ? -15.197 -8.632 17.866 1.00 97.00 91 VAL A C 1
ATOM 684 O O . VAL A 1 91 ? -15.048 -9.676 18.506 1.00 97.00 91 VAL A O 1
ATOM 687 N N . ALA A 1 92 ? -15.490 -8.627 16.569 1.00 97.38 92 ALA A N 1
ATOM 688 C CA . ALA A 1 92 ? -15.753 -9.806 15.753 1.00 97.38 92 ALA A CA 1
ATOM 689 C C . ALA A 1 92 ? -14.942 -9.778 14.452 1.00 97.38 92 ALA A C 1
ATOM 691 O O . ALA A 1 92 ? -14.458 -8.735 14.018 1.00 97.38 92 ALA A O 1
ATOM 692 N N . VAL A 1 93 ? -14.796 -10.947 13.827 1.00 97.94 93 VAL A N 1
ATOM 693 C CA . VAL A 1 93 ? -14.100 -11.106 12.544 1.00 97.94 93 VAL A CA 1
ATOM 694 C C . VAL A 1 93 ? -15.044 -11.807 11.567 1.00 97.94 93 VAL A C 1
ATOM 696 O O . VAL A 1 93 ? -14.978 -13.029 11.428 1.00 97.94 93 VAL A O 1
ATOM 699 N N . PRO A 1 94 ? -16.001 -11.077 10.964 1.00 97.38 94 PRO A N 1
ATOM 700 C CA . PRO A 1 94 ? -17.026 -11.682 10.111 1.00 97.38 94 PRO A CA 1
ATOM 701 C C . PRO A 1 94 ? -16.464 -12.331 8.842 1.00 97.38 94 PRO A C 1
ATOM 703 O O . PRO A 1 94 ? -17.097 -13.223 8.285 1.00 97.38 94 PRO A O 1
ATOM 706 N N . GLU A 1 95 ? -15.285 -11.906 8.387 1.00 97.25 95 GLU A N 1
ATOM 707 C CA . GLU A 1 95 ? -14.668 -12.415 7.169 1.00 97.25 95 GLU A CA 1
ATOM 708 C C . GLU A 1 95 ? -13.151 -12.518 7.344 1.00 97.25 95 GLU A C 1
ATOM 710 O O . GLU A 1 95 ? -12.486 -11.547 7.707 1.00 97.25 95 GLU A O 1
ATOM 715 N N . LEU A 1 96 ? -12.604 -13.704 7.083 1.00 96.44 96 LEU A N 1
ATOM 716 C CA . LEU A 1 96 ? -11.173 -13.988 7.142 1.00 96.44 96 LEU A CA 1
ATOM 717 C C . LEU A 1 96 ? -10.679 -14.454 5.777 1.00 96.44 96 LEU A C 1
ATOM 719 O O . LEU A 1 96 ? -11.289 -15.325 5.158 1.00 96.44 96 LEU A O 1
ATOM 723 N N . PHE A 1 97 ? -9.515 -13.944 5.376 1.00 96.56 97 PHE A N 1
ATOM 724 C CA . PHE A 1 97 ? -8.770 -14.394 4.197 1.00 96.56 97 PHE A CA 1
ATOM 725 C C . PHE A 1 97 ? -9.515 -14.222 2.860 1.00 96.56 97 PHE A C 1
ATOM 727 O O . PHE A 1 97 ? -9.314 -15.003 1.925 1.00 96.56 97 PHE A O 1
ATOM 734 N N . ALA A 1 98 ? -10.361 -13.197 2.752 1.00 96.88 98 ALA A N 1
ATOM 735 C CA . ALA A 1 98 ? -11.016 -12.836 1.502 1.00 96.88 98 ALA A CA 1
ATOM 736 C C . ALA A 1 98 ? -9.980 -12.396 0.462 1.00 96.88 98 ALA A C 1
ATOM 738 O O . ALA A 1 98 ? -9.014 -11.709 0.790 1.00 96.88 98 ALA A O 1
ATOM 739 N N . ILE A 1 99 ? -10.166 -12.790 -0.800 1.00 96.88 99 ILE A N 1
ATOM 740 C CA . ILE A 1 99 ? -9.272 -12.384 -1.889 1.00 96.88 99 ILE A CA 1
ATOM 741 C C . ILE A 1 99 ? -9.905 -11.256 -2.694 1.00 96.88 99 ILE A C 1
ATOM 743 O O . ILE A 1 99 ? -10.939 -11.432 -3.334 1.00 96.88 99 ILE A O 1
ATOM 747 N N . GLU A 1 100 ? -9.219 -10.119 -2.725 1.00 95.06 100 GLU A N 1
ATOM 748 C CA . GLU A 1 100 ? -9.547 -8.970 -3.558 1.00 95.06 100 GLU A CA 1
ATOM 749 C C . GLU A 1 100 ? -8.583 -8.872 -4.743 1.00 95.06 100 GLU A C 1
ATOM 751 O O . GLU A 1 100 ? -7.359 -8.853 -4.585 1.00 95.06 100 GLU A O 1
ATOM 756 N N . SER A 1 101 ? -9.131 -8.774 -5.953 1.00 93.00 101 SER A N 1
ATOM 757 C CA . SER A 1 101 ? -8.344 -8.649 -7.180 1.00 93.00 101 SER A CA 1
ATOM 758 C C . SER A 1 101 ? -8.213 -7.191 -7.609 1.00 93.00 101 SER A C 1
ATOM 760 O O . SER A 1 101 ? -9.187 -6.553 -7.998 1.00 93.00 101 SER A O 1
ATOM 762 N N . TYR A 1 102 ? -6.980 -6.694 -7.633 1.00 89.38 102 TYR A N 1
ATOM 763 C CA . TYR A 1 102 ? -6.609 -5.398 -8.200 1.00 89.38 102 TYR A CA 1
ATOM 764 C C . TYR A 1 102 ? -5.941 -5.590 -9.572 1.00 89.38 102 TYR A C 1
ATOM 766 O O . TYR A 1 102 ? -5.470 -6.686 -9.890 1.00 89.38 102 TYR A O 1
ATOM 774 N N . PRO A 1 103 ? -5.826 -4.549 -10.416 1.00 86.25 103 PRO A N 1
ATOM 775 C CA . PRO A 1 103 ? -5.272 -4.681 -11.766 1.00 86.25 103 PRO A CA 1
ATOM 776 C C . PRO A 1 103 ? -3.866 -5.291 -11.847 1.00 86.25 103 PRO A C 1
ATOM 778 O O . PRO A 1 103 ? -3.543 -5.918 -12.851 1.00 86.25 103 PRO A O 1
ATOM 781 N N . THR A 1 104 ? -3.034 -5.142 -10.810 1.00 83.12 104 THR A N 1
ATOM 782 C CA . THR A 1 104 ? -1.648 -5.651 -10.806 1.00 83.12 104 THR A CA 1
ATOM 783 C C . THR A 1 104 ? -1.381 -6.780 -9.817 1.00 83.12 104 THR A C 1
ATOM 785 O O . THR A 1 104 ? -0.399 -7.505 -9.993 1.00 83.12 104 THR A O 1
ATOM 788 N N . VAL A 1 105 ? -2.244 -6.978 -8.815 1.00 89.94 105 VAL A N 1
ATOM 789 C CA . VAL A 1 105 ? -2.078 -8.008 -7.776 1.00 89.94 105 VAL A CA 1
ATOM 790 C C . VAL A 1 105 ? -3.424 -8.508 -7.250 1.00 89.94 105 VAL A C 1
ATOM 792 O O . VAL A 1 105 ? -4.405 -7.771 -7.263 1.00 89.94 105 VAL A O 1
ATOM 795 N N . HIS A 1 106 ? -3.449 -9.731 -6.734 1.00 94.88 106 HIS A N 1
ATOM 796 C CA . HIS A 1 106 ? -4.442 -10.193 -5.766 1.00 94.88 106 HIS A CA 1
ATOM 797 C C . HIS A 1 106 ? -3.951 -9.880 -4.357 1.00 94.88 106 HIS A C 1
ATOM 799 O O . HIS A 1 106 ? -2.751 -9.985 -4.087 1.00 94.88 106 HIS A O 1
ATOM 805 N N . GLN A 1 107 ? -4.867 -9.527 -3.466 1.00 94.31 107 GLN A N 1
ATOM 806 C CA . GLN A 1 107 ? -4.569 -9.280 -2.066 1.00 94.31 107 GLN A CA 1
ATOM 807 C C . GLN A 1 107 ? -5.516 -10.066 -1.169 1.00 94.31 107 GLN A C 1
ATOM 809 O O . GLN A 1 107 ? -6.714 -10.108 -1.424 1.00 94.31 107 GLN A O 1
ATOM 814 N N . MET A 1 108 ? -4.974 -10.635 -0.099 1.00 96.62 108 MET A N 1
ATOM 815 C CA . MET A 1 108 ? -5.771 -11.201 0.976 1.00 96.62 108 MET A CA 1
ATOM 816 C C . MET A 1 108 ? -6.116 -10.125 2.019 1.00 96.62 108 MET A C 1
ATOM 818 O O . MET A 1 108 ? -5.235 -9.427 2.536 1.00 96.62 108 MET A O 1
ATOM 822 N N . THR A 1 109 ? -7.406 -9.993 2.313 1.00 96.25 109 THR A N 1
ATOM 823 C CA . THR A 1 109 ? -7.995 -9.069 3.285 1.00 96.25 109 THR A CA 1
ATOM 824 C C . THR A 1 109 ? -8.791 -9.839 4.335 1.00 96.25 109 THR A C 1
ATOM 826 O O . THR A 1 109 ? -9.229 -10.968 4.115 1.00 96.25 109 THR A O 1
ATOM 829 N N . SER A 1 110 ? -8.941 -9.237 5.508 1.00 97.31 110 SER A N 1
ATOM 830 C CA . SER A 1 110 ? -9.822 -9.734 6.566 1.00 97.31 110 SER A CA 1
ATOM 831 C C . SER A 1 110 ? -10.596 -8.560 7.141 1.00 97.31 110 SER A C 1
ATOM 833 O O . SER A 1 110 ? -10.056 -7.460 7.227 1.00 97.31 110 SER A O 1
ATOM 835 N N . THR A 1 111 ? -11.845 -8.784 7.531 1.00 98.00 111 THR A N 1
ATOM 836 C CA . THR A 1 111 ? -12.736 -7.747 8.057 1.00 98.00 111 THR A CA 1
ATOM 837 C C . THR A 1 111 ? -12.880 -7.929 9.558 1.00 98.00 111 THR A C 1
ATOM 839 O O . THR A 1 111 ? -13.220 -9.015 10.024 1.00 98.00 111 THR A O 1
ATOM 842 N N . ILE A 1 112 ? -12.636 -6.860 10.313 1.00 98.12 112 ILE A N 1
ATOM 843 C CA . ILE A 1 112 ? -12.802 -6.805 11.766 1.00 98.12 112 ILE A CA 1
ATOM 844 C C . ILE A 1 112 ? -13.855 -5.749 12.062 1.00 98.12 112 ILE A C 1
ATOM 846 O O . ILE A 1 112 ? -13.760 -4.632 11.559 1.00 98.12 112 ILE A O 1
ATOM 850 N N . THR A 1 113 ? -14.835 -6.091 12.886 1.00 98.50 113 THR A N 1
ATOM 851 C CA . THR A 1 113 ? -15.890 -5.170 13.313 1.00 98.50 113 THR A CA 1
ATOM 852 C C . THR A 1 113 ? -15.891 -5.036 14.824 1.00 98.50 113 THR A C 1
ATOM 854 O O . THR A 1 113 ? -15.587 -6.001 15.522 1.00 98.50 113 THR A O 1
ATOM 857 N N . ALA A 1 114 ? -16.264 -3.872 15.336 1.00 98.25 114 ALA A N 1
ATOM 858 C CA . ALA A 1 114 ? -16.466 -3.635 16.759 1.00 98.25 114 ALA A CA 1
ATOM 859 C C . ALA A 1 114 ? -17.519 -2.538 16.965 1.00 98.25 114 ALA A C 1
ATOM 861 O O . ALA A 1 114 ? -17.863 -1.816 16.031 1.00 98.25 114 ALA A O 1
ATOM 862 N N . THR A 1 115 ? -18.012 -2.389 18.186 1.00 98.12 115 THR A N 1
ATOM 863 C CA . THR A 1 115 ? -18.871 -1.271 18.579 1.00 98.12 115 THR A CA 1
ATOM 864 C C . THR A 1 115 ? -18.100 -0.401 19.553 1.00 98.12 115 THR A C 1
ATOM 866 O O . THR A 1 115 ? -17.613 -0.881 20.574 1.00 98.12 115 THR A O 1
ATOM 869 N N . LEU A 1 116 ? -17.944 0.871 19.204 1.00 97.69 116 LEU A N 1
ATOM 870 C CA . LEU A 1 116 ? -17.162 1.813 19.988 1.00 97.69 116 LEU A CA 1
ATOM 871 C C . LEU A 1 116 ? -17.807 2.023 21.370 1.00 97.69 116 LEU A C 1
ATOM 873 O O . LEU A 1 116 ? -19.034 2.078 21.489 1.00 97.69 116 LEU A O 1
ATOM 877 N N . ASP A 1 117 ? -16.993 2.114 22.422 1.00 97.75 117 ASP A N 1
ATOM 878 C CA . ASP A 1 117 ? -17.512 2.335 23.772 1.00 97.75 117 ASP A CA 1
ATOM 879 C C . ASP A 1 117 ? -18.170 3.719 23.908 1.00 97.75 117 ASP A C 1
ATOM 881 O O . ASP A 1 117 ? -17.815 4.683 23.227 1.00 97.75 117 ASP A O 1
ATOM 885 N N . GLN A 1 118 ? -19.135 3.845 24.824 1.00 95.06 118 GLN A N 1
ATOM 886 C CA . GLN A 1 118 ? -19.799 5.129 25.066 1.00 95.06 118 GLN A CA 1
ATOM 887 C C . GLN A 1 118 ? -18.797 6.219 25.466 1.00 95.06 118 GLN A C 1
ATOM 889 O O . GLN A 1 118 ? -17.956 6.021 26.342 1.00 95.06 118 GLN A O 1
ATOM 894 N N . GLY A 1 119 ? -18.939 7.398 24.855 1.00 94.56 119 GLY A N 1
ATOM 895 C CA . GLY A 1 119 ? -18.087 8.559 25.126 1.00 94.56 119 GLY A CA 1
ATOM 896 C C . GLY A 1 119 ? -16.731 8.539 24.415 1.00 94.56 119 GLY A C 1
ATOM 897 O O . GLY A 1 119 ? -15.934 9.439 24.660 1.00 94.56 119 GLY A O 1
ATOM 898 N N . ARG A 1 120 ? -16.475 7.545 23.557 1.00 96.94 120 ARG A N 1
ATOM 899 C CA . ARG A 1 120 ? -15.316 7.501 22.661 1.00 96.94 120 ARG A CA 1
ATOM 900 C C . ARG A 1 120 ? -15.666 8.035 21.277 1.00 96.94 120 ARG A C 1
ATOM 902 O O . ARG A 1 120 ? -16.829 8.005 20.873 1.00 96.94 120 ARG A O 1
ATOM 909 N N . ASP A 1 121 ? -14.651 8.469 20.540 1.00 96.50 121 ASP A N 1
ATOM 910 C CA . ASP A 1 121 ? -14.795 8.963 19.171 1.00 96.50 121 ASP A CA 1
ATOM 911 C C . ASP A 1 121 ? -13.701 8.440 18.216 1.00 96.50 121 ASP A C 1
ATOM 913 O O . ASP A 1 121 ? -12.873 7.590 18.553 1.00 96.50 121 ASP A O 1
ATOM 917 N N . ALA A 1 122 ? -13.695 8.935 16.977 1.00 97.06 122 ALA A N 1
ATOM 918 C CA . ALA A 1 122 ? -12.700 8.561 15.975 1.00 97.06 122 ALA A CA 1
ATOM 919 C C . ALA A 1 122 ? -11.254 8.952 16.348 1.00 97.06 122 ALA A C 1
ATOM 921 O O . ALA A 1 122 ? -10.311 8.339 15.843 1.00 97.06 122 ALA A O 1
ATOM 922 N N . ILE A 1 123 ? -11.046 9.949 17.215 1.00 96.56 123 ILE A N 1
ATOM 923 C CA . ILE A 1 123 ? -9.713 10.332 17.696 1.00 96.56 123 ILE A CA 1
ATOM 924 C C . ILE A 1 123 ? -9.185 9.272 18.660 1.00 96.56 123 ILE A C 1
ATOM 926 O O . ILE A 1 123 ? -8.017 8.894 18.549 1.00 96.56 123 ILE A O 1
ATOM 930 N N . ASP A 1 124 ? -10.037 8.732 19.539 1.00 97.12 124 ASP A N 1
ATOM 931 C CA . ASP A 1 124 ? -9.682 7.580 20.377 1.00 97.12 124 ASP A CA 1
ATOM 932 C C . ASP A 1 124 ? -9.291 6.364 19.522 1.00 97.12 124 ASP A C 1
ATOM 934 O O . ASP A 1 124 ? -8.304 5.687 19.816 1.00 97.12 124 ASP A O 1
ATOM 938 N N . VAL A 1 125 ? -10.019 6.119 18.425 1.00 97.38 125 VAL A N 1
ATOM 939 C CA . VAL A 1 125 ? -9.700 5.044 17.468 1.00 97.38 125 VAL A CA 1
ATOM 940 C C . VAL A 1 125 ? -8.316 5.243 16.856 1.00 97.38 125 VAL A C 1
ATOM 942 O O . VAL A 1 125 ? -7.508 4.311 16.839 1.00 97.38 125 VAL A O 1
ATOM 945 N N . ILE A 1 126 ? -8.007 6.454 16.383 1.00 96.19 126 ILE A N 1
ATOM 946 C CA . ILE A 1 126 ? -6.680 6.772 15.845 1.00 96.19 126 ILE A CA 1
ATOM 947 C C . ILE A 1 126 ? -5.615 6.554 16.923 1.00 96.19 126 ILE A C 1
ATOM 949 O O . ILE A 1 126 ? -4.618 5.891 16.654 1.00 96.19 126 ILE A O 1
ATOM 953 N N . ALA A 1 127 ? -5.820 7.060 18.140 1.00 95.00 127 ALA A N 1
ATOM 954 C CA . ALA A 1 127 ? -4.847 6.949 19.224 1.00 95.00 127 ALA A CA 1
ATOM 955 C C . ALA A 1 127 ? -4.555 5.492 19.625 1.00 95.00 127 ALA A C 1
ATOM 957 O O . ALA A 1 127 ? -3.405 5.162 19.914 1.00 95.00 127 ALA A O 1
ATOM 958 N N . ALA A 1 128 ? -5.568 4.622 19.621 1.00 94.12 128 ALA A N 1
ATOM 959 C CA . ALA A 1 128 ? -5.414 3.213 19.978 1.00 94.12 128 ALA A CA 1
ATOM 960 C C . ALA A 1 128 ? -4.773 2.382 18.856 1.00 94.12 128 ALA A C 1
ATOM 962 O O . ALA A 1 128 ? -3.912 1.537 19.108 1.00 94.12 128 ALA A O 1
ATOM 963 N N . LEU A 1 129 ? -5.193 2.604 17.607 1.00 93.88 129 LEU A N 1
ATOM 964 C CA . LEU A 1 129 ? -4.816 1.733 16.493 1.00 93.88 129 LEU A CA 1
ATOM 965 C C . LEU A 1 129 ? -3.559 2.193 15.757 1.00 93.88 129 LEU A C 1
ATOM 967 O O . LEU A 1 129 ? -2.866 1.362 15.161 1.00 93.88 129 LEU A O 1
ATOM 971 N N . PHE A 1 130 ? -3.259 3.491 15.760 1.00 94.12 130 PHE A N 1
ATOM 972 C CA . PHE A 1 130 ? -2.172 4.054 14.968 1.00 94.12 130 PHE A CA 1
ATOM 973 C C . PHE A 1 130 ? -0.797 3.801 15.615 1.00 94.12 130 PHE A C 1
ATOM 975 O O . PHE A 1 130 ? -0.658 3.893 16.834 1.00 94.12 130 PHE A O 1
ATOM 982 N N . PRO A 1 131 ? 0.261 3.542 14.823 1.00 92.31 131 PRO A N 1
ATOM 983 C CA . PRO A 1 131 ? 0.262 3.300 13.376 1.00 92.31 131 PRO A CA 1
ATOM 984 C C . PRO A 1 131 ? -0.332 1.939 12.995 1.00 92.31 131 PRO A C 1
ATOM 986 O O . PRO A 1 131 ? -0.330 0.998 13.792 1.00 92.31 131 PRO A O 1
ATOM 989 N N . CYS A 1 132 ? -0.842 1.846 11.763 1.00 89.94 132 CYS A N 1
ATOM 990 C CA . CYS A 1 132 ? -1.631 0.700 11.311 1.00 89.94 132 CYS A CA 1
ATOM 991 C C . CYS A 1 132 ? -0.830 -0.610 11.427 1.00 89.94 132 CYS A C 1
ATOM 993 O O . CYS A 1 132 ? 0.279 -0.720 10.903 1.00 89.94 132 CYS A O 1
ATOM 995 N N . GLY A 1 133 ? -1.397 -1.629 12.078 1.00 83.56 133 GLY A N 1
ATOM 996 C CA . GLY A 1 133 ? -0.677 -2.873 12.381 1.00 83.56 133 GLY A CA 1
ATOM 997 C C . GLY A 1 133 ? -0.102 -3.595 11.155 1.00 83.56 133 GLY A C 1
ATOM 998 O O . GLY A 1 133 ? 0.984 -4.172 11.219 1.00 83.56 133 GLY A O 1
ATOM 999 N N . SER A 1 134 ? -0.784 -3.504 10.010 1.00 83.88 134 SER A N 1
ATOM 1000 C CA . SER A 1 134 ? -0.379 -4.120 8.741 1.00 83.88 134 SER A CA 1
ATOM 1001 C C . SER A 1 134 ? 0.885 -3.509 8.113 1.00 83.88 134 SER A C 1
ATOM 1003 O O . SER A 1 134 ? 1.519 -4.160 7.277 1.00 83.88 134 SER A O 1
ATOM 1005 N N . ILE A 1 135 ? 1.298 -2.297 8.505 1.00 89.38 135 ILE A N 1
ATOM 1006 C CA . ILE A 1 135 ? 2.466 -1.603 7.923 1.00 89.38 135 ILE A CA 1
ATOM 1007 C C . ILE A 1 135 ? 3.666 -1.482 8.864 1.00 89.38 135 ILE A C 1
ATOM 1009 O O . ILE A 1 135 ? 4.742 -1.065 8.425 1.00 89.38 135 ILE A O 1
ATOM 1013 N N . THR A 1 136 ? 3.498 -1.846 10.137 1.00 87.69 136 THR A N 1
ATOM 1014 C CA . THR A 1 136 ? 4.591 -1.899 11.112 1.00 87.69 136 THR A CA 1
ATOM 1015 C C . THR A 1 136 ? 5.193 -3.296 11.171 1.00 87.69 136 THR A C 1
ATOM 1017 O O . THR A 1 136 ? 6.355 -3.478 10.826 1.00 87.69 136 THR A O 1
ATOM 1020 N N . GLY A 1 137 ? 4.401 -4.279 11.602 1.00 86.62 137 GLY A N 1
ATOM 1021 C CA . GLY A 1 137 ? 4.863 -5.573 12.103 1.00 86.62 137 GLY A CA 1
ATOM 1022 C C . GLY A 1 137 ? 4.408 -5.823 13.544 1.00 86.62 137 GLY A C 1
ATOM 1023 O O . GLY A 1 137 ? 3.884 -4.923 14.207 1.00 86.62 137 GLY A O 1
ATOM 1024 N N . ALA A 1 138 ? 4.606 -7.053 14.017 1.00 86.00 138 ALA A N 1
ATOM 1025 C CA . ALA A 1 138 ? 4.220 -7.505 15.349 1.00 86.00 138 ALA A CA 1
ATOM 1026 C C . ALA A 1 138 ? 5.432 -8.130 16.071 1.00 86.00 138 ALA A C 1
ATOM 1028 O O . ALA A 1 138 ? 6.089 -8.989 15.481 1.00 86.00 138 ALA A O 1
ATOM 1029 N N . PRO A 1 139 ? 5.738 -7.745 17.328 1.00 88.75 139 PRO A N 1
ATOM 1030 C CA . PRO A 1 139 ? 5.106 -6.686 18.129 1.00 88.75 139 PRO A CA 1
ATOM 1031 C C . PRO A 1 139 ? 5.353 -5.265 17.581 1.00 88.75 139 PRO A C 1
ATOM 1033 O O . PRO A 1 139 ? 6.463 -4.948 17.154 1.00 88.75 139 PRO A O 1
ATOM 1036 N N . LYS A 1 140 ? 4.332 -4.390 17.643 1.00 88.88 140 LYS A N 1
ATOM 1037 C CA . LYS A 1 140 ? 4.318 -3.058 16.993 1.00 88.88 140 LYS A CA 1
ATOM 1038 C C . LYS A 1 140 ? 5.513 -2.179 17.380 1.00 88.88 140 LYS A C 1
ATOM 1040 O O . LYS A 1 140 ? 6.197 -1.664 16.502 1.00 88.88 140 LYS A O 1
ATOM 1045 N N . GLN A 1 141 ? 5.792 -2.041 18.680 1.00 91.19 141 GLN A N 1
ATOM 1046 C CA . GLN A 1 141 ? 6.893 -1.199 19.173 1.00 91.19 141 GLN A CA 1
ATOM 1047 C C . GLN A 1 141 ? 8.253 -1.676 18.661 1.00 91.19 141 GLN A C 1
ATOM 1049 O O . GLN A 1 141 ? 8.979 -0.901 18.042 1.00 91.19 141 GLN A O 1
ATOM 1054 N N . ARG A 1 142 ? 8.562 -2.970 18.821 1.00 94.12 142 ARG A N 1
ATOM 1055 C CA . ARG A 1 142 ? 9.849 -3.512 18.376 1.00 94.12 142 ARG A CA 1
ATOM 1056 C C . ARG A 1 142 ? 10.015 -3.427 16.859 1.00 94.12 142 ARG A C 1
ATOM 1058 O O . ARG A 1 142 ? 11.102 -3.119 16.382 1.00 94.12 142 ARG A O 1
ATOM 1065 N N . ALA A 1 143 ? 8.946 -3.657 16.098 1.00 92.44 143 ALA A N 1
ATOM 1066 C CA . ALA A 1 143 ? 8.980 -3.499 14.648 1.00 92.44 143 ALA A CA 1
ATOM 1067 C C . ALA A 1 143 ? 9.311 -2.052 14.237 1.00 92.44 143 ALA A C 1
ATOM 1069 O O . ALA A 1 143 ? 10.138 -1.841 13.353 1.00 92.44 143 ALA A O 1
ATOM 1070 N N . MET A 1 144 ? 8.730 -1.051 14.909 1.00 93.19 144 MET A N 1
ATOM 1071 C CA . MET A 1 144 ? 9.035 0.362 14.648 1.00 93.19 144 MET A CA 1
ATOM 1072 C C . MET A 1 144 ? 10.479 0.740 14.999 1.00 93.19 144 MET A C 1
ATOM 1074 O O . MET A 1 144 ? 11.097 1.495 14.251 1.00 93.19 144 MET A O 1
ATOM 1078 N N . GLU A 1 145 ? 11.036 0.204 16.087 1.00 94.81 145 GLU A N 1
ATOM 1079 C CA . GLU A 1 145 ? 12.452 0.399 16.435 1.00 94.81 145 GLU A CA 1
ATOM 1080 C C . GLU A 1 145 ? 13.372 -0.141 15.338 1.00 94.81 145 GLU A C 1
ATOM 1082 O O . GLU A 1 145 ? 14.246 0.575 14.857 1.00 94.81 145 GLU A O 1
ATOM 1087 N N . VAL A 1 146 ? 13.124 -1.370 14.871 1.00 94.38 146 VAL A N 1
ATOM 1088 C CA . VAL A 1 146 ? 13.900 -1.980 13.780 1.00 94.38 146 VAL A CA 1
ATOM 1089 C C . VAL A 1 146 ? 13.776 -1.163 12.492 1.00 94.38 146 VAL A C 1
ATOM 1091 O O . VAL A 1 146 ? 14.775 -0.924 11.816 1.00 94.38 146 VAL A O 1
ATOM 1094 N N . VAL A 1 147 ? 12.574 -0.683 12.157 1.00 93.25 147 VAL A N 1
ATOM 1095 C CA . VAL A 1 147 ? 12.371 0.209 11.005 1.00 93.25 147 VAL A CA 1
ATOM 1096 C C . VAL A 1 147 ? 13.213 1.478 11.144 1.00 93.25 147 VAL A C 1
ATOM 1098 O O . VAL A 1 147 ? 13.896 1.848 10.192 1.00 93.25 147 VAL A O 1
ATOM 1101 N N . ALA A 1 148 ? 13.220 2.120 12.315 1.00 93.06 148 ALA A N 1
ATOM 1102 C CA . ALA A 1 148 ? 14.026 3.316 12.559 1.00 93.06 148 ALA A CA 1
ATOM 1103 C C . ALA A 1 148 ? 15.541 3.030 12.496 1.00 93.06 148 ALA A C 1
ATOM 1105 O O . ALA A 1 148 ? 16.310 3.851 11.993 1.00 93.06 148 ALA A O 1
ATOM 1106 N N . GLU A 1 149 ? 15.976 1.856 12.963 1.00 94.62 149 GLU A N 1
ATOM 1107 C CA . GLU A 1 149 ? 17.370 1.409 12.902 1.00 94.62 149 GLU A CA 1
ATOM 1108 C C . GLU A 1 149 ? 17.839 1.129 11.465 1.00 94.62 149 GLU A C 1
ATOM 1110 O O . GLU A 1 149 ? 19.014 1.358 11.160 1.00 94.62 149 GLU A O 1
ATOM 1115 N N . VAL A 1 150 ? 16.959 0.633 10.590 1.00 93.19 150 VAL A N 1
ATOM 1116 C CA . VAL A 1 150 ? 17.294 0.216 9.216 1.00 93.19 150 VAL A CA 1
ATOM 1117 C C . VAL A 1 150 ? 17.079 1.345 8.201 1.00 93.19 150 VAL A C 1
ATOM 1119 O O . VAL A 1 150 ? 17.942 1.591 7.357 1.00 93.19 150 VAL A O 1
ATOM 1122 N N . GLU A 1 151 ? 15.974 2.086 8.281 1.00 93.25 151 GLU A N 1
ATOM 1123 C CA . GLU A 1 151 ? 15.594 3.133 7.320 1.00 93.25 151 GLU A CA 1
ATOM 1124 C C . GLU A 1 151 ? 16.199 4.510 7.663 1.00 93.25 151 GLU A C 1
ATOM 1126 O O . GLU A 1 151 ? 15.531 5.541 7.637 1.00 93.25 151 GLU A O 1
ATOM 1131 N N . ARG A 1 152 ? 17.507 4.559 7.950 1.00 86.88 152 ARG A N 1
ATOM 1132 C CA . ARG A 1 152 ? 18.198 5.769 8.455 1.00 86.88 152 ARG A CA 1
ATOM 1133 C C . ARG A 1 152 ? 18.234 6.953 7.488 1.00 86.88 152 ARG A C 1
ATOM 1135 O O . ARG A 1 152 ? 18.559 8.064 7.894 1.00 86.88 152 ARG A O 1
ATOM 1142 N N . ALA A 1 153 ? 17.973 6.718 6.204 1.00 83.12 153 ALA A N 1
ATOM 1143 C CA . ALA A 1 153 ? 18.149 7.729 5.168 1.00 83.12 153 ALA A CA 1
ATOM 1144 C C . ALA A 1 153 ? 17.152 8.892 5.290 1.00 83.12 153 ALA A C 1
ATOM 1146 O O . ALA A 1 153 ? 17.509 10.027 4.982 1.00 83.12 153 ALA A O 1
ATOM 1147 N N . ARG A 1 154 ? 15.901 8.618 5.690 1.00 85.62 154 ARG A N 1
ATOM 1148 C CA . ARG A 1 154 ? 14.843 9.630 5.821 1.00 85.62 154 ARG A CA 1
ATOM 1149 C C . ARG A 1 154 ? 13.647 9.105 6.622 1.00 85.62 154 ARG A C 1
ATOM 1151 O O . ARG A 1 154 ? 13.323 7.926 6.495 1.00 85.62 154 ARG A O 1
ATOM 1158 N N . PRO A 1 155 ? 12.925 9.973 7.353 1.00 90.62 155 PRO A N 1
ATOM 1159 C CA . PRO A 1 155 ? 11.611 9.632 7.888 1.00 90.62 155 PRO A CA 1
ATOM 1160 C C . PRO A 1 155 ? 10.641 9.225 6.771 1.00 90.62 155 PRO A C 1
ATOM 1162 O O . PRO A 1 155 ? 10.713 9.746 5.656 1.00 90.62 155 PRO A O 1
ATOM 1165 N N . ARG A 1 156 ? 9.685 8.342 7.082 1.00 92.75 156 ARG A N 1
ATOM 1166 C CA . ARG A 1 156 ? 8.661 7.905 6.116 1.00 92.75 156 ARG A CA 1
ATOM 1167 C C . ARG A 1 156 ? 7.674 9.018 5.726 1.00 92.75 156 ARG A C 1
ATOM 1169 O O . ARG A 1 156 ? 7.082 8.956 4.652 1.00 92.75 156 ARG A O 1
ATOM 1176 N N . GLY A 1 157 ? 7.513 10.055 6.550 1.00 91.62 157 GLY A N 1
ATOM 1177 C CA . GLY A 1 157 ? 6.550 11.128 6.285 1.00 91.62 157 GLY A CA 1
ATOM 1178 C C . GLY A 1 157 ? 5.117 10.588 6.248 1.00 91.62 157 GLY A C 1
ATOM 1179 O O . GLY A 1 157 ? 4.722 9.851 7.145 1.00 91.62 157 GLY A O 1
ATOM 1180 N N . LEU A 1 158 ? 4.347 10.930 5.207 1.00 93.81 158 LEU A N 1
ATOM 1181 C CA . LEU A 1 158 ? 2.979 10.417 5.037 1.00 93.81 158 LEU A CA 1
ATOM 1182 C C . LEU A 1 158 ? 2.943 8.914 4.716 1.00 93.81 158 LEU A C 1
ATOM 1184 O O . LEU A 1 158 ? 1.939 8.259 4.983 1.00 93.81 158 LEU A O 1
ATOM 1188 N N . TYR A 1 159 ? 4.011 8.350 4.140 1.00 95.06 159 TYR A N 1
ATOM 1189 C CA . TYR A 1 159 ? 4.056 6.926 3.813 1.00 95.06 159 TYR A CA 1
ATOM 1190 C C . TYR A 1 159 ? 3.888 6.081 5.079 1.00 95.06 159 TYR A C 1
ATOM 1192 O O . TYR A 1 159 ? 4.559 6.313 6.082 1.00 95.06 159 TYR A O 1
ATOM 1200 N N . THR A 1 160 ? 2.991 5.092 5.029 1.00 94.75 160 THR A N 1
ATOM 1201 C CA . THR A 1 160 ? 2.567 4.264 6.180 1.00 94.75 160 THR A CA 1
ATOM 1202 C C . THR A 1 160 ? 1.817 5.015 7.291 1.00 94.75 160 THR A C 1
ATOM 1204 O O . THR A 1 160 ? 1.524 4.433 8.331 1.00 94.75 160 THR A O 1
ATOM 1207 N N . GLY A 1 161 ? 1.455 6.279 7.054 1.00 96.06 161 GLY A N 1
ATOM 1208 C CA . GLY A 1 161 ? 0.501 7.029 7.864 1.00 96.06 161 GLY A CA 1
ATOM 1209 C C . GLY A 1 161 ? -0.949 6.709 7.495 1.00 96.06 161 GLY A C 1
ATOM 1210 O O . GLY A 1 161 ? -1.275 5.588 7.102 1.00 96.06 161 GLY A O 1
ATOM 1211 N N . SER A 1 162 ? -1.824 7.710 7.584 1.00 96.88 162 SER A N 1
ATOM 1212 C CA . SER A 1 162 ? -3.246 7.576 7.263 1.00 96.88 162 SER A CA 1
ATOM 1213 C C . SER A 1 162 ? -3.810 8.867 6.669 1.00 96.88 162 SER A C 1
ATOM 1215 O O . SER A 1 162 ? -3.356 9.961 7.005 1.00 96.88 162 SER A O 1
ATOM 1217 N N . ILE A 1 163 ? -4.777 8.732 5.762 1.00 97.31 163 ILE A N 1
ATOM 1218 C CA . ILE A 1 163 ? -5.545 9.827 5.166 1.00 97.31 163 ILE A CA 1
ATOM 1219 C C . ILE A 1 163 ? -7.022 9.521 5.376 1.00 97.31 163 ILE A C 1
ATOM 1221 O O . ILE A 1 163 ? -7.468 8.414 5.077 1.00 97.31 163 ILE A O 1
ATOM 1225 N N . GLY A 1 164 ? -7.797 10.501 5.823 1.00 96.50 164 GLY A N 1
ATOM 1226 C CA . GLY A 1 164 ? -9.216 10.291 6.057 1.00 96.50 164 GLY A CA 1
ATOM 1227 C C . GLY A 1 164 ? -10.014 11.567 6.229 1.00 96.50 164 GLY A C 1
ATOM 1228 O O . GLY A 1 164 ? -9.524 12.666 5.963 1.00 96.50 164 GLY A O 1
ATOM 1229 N N . ARG A 1 165 ? -11.255 11.385 6.674 1.00 96.50 165 ARG A N 1
ATOM 1230 C CA . ARG A 1 165 ? -12.199 12.449 7.019 1.00 96.50 165 ARG A CA 1
ATOM 1231 C C . ARG A 1 165 ? -12.786 12.205 8.408 1.00 96.50 165 ARG A C 1
ATOM 1233 O O . ARG A 1 165 ? -12.893 11.058 8.845 1.00 96.50 165 ARG A O 1
ATOM 1240 N N . LEU A 1 166 ? -13.195 13.299 9.034 1.00 97.44 166 LEU A N 1
ATOM 1241 C CA . LEU A 1 166 ? -14.025 13.344 10.231 1.00 97.44 166 LEU A CA 1
ATOM 1242 C C . LEU A 1 166 ? -15.256 14.168 9.869 1.00 97.44 166 LEU A C 1
ATOM 1244 O O . LEU A 1 166 ? -15.111 15.308 9.420 1.00 97.44 166 LEU A O 1
ATOM 1248 N N . ASP A 1 167 ? -16.434 13.588 10.030 1.00 97.25 167 ASP A N 1
ATOM 1249 C CA . ASP A 1 167 ? -17.694 14.209 9.654 1.00 97.25 167 ASP A CA 1
ATOM 1250 C C . ASP A 1 167 ? -18.359 14.874 10.877 1.00 97.25 167 ASP A C 1
ATOM 1252 O O . ASP A 1 167 ? -18.129 14.460 12.016 1.00 97.25 167 ASP A O 1
ATOM 1256 N N . PRO A 1 168 ? -19.193 15.919 10.696 1.00 95.94 168 PRO A N 1
ATOM 1257 C CA . PRO A 1 168 ? -19.806 16.640 11.818 1.00 95.94 168 PRO A CA 1
ATOM 1258 C C . PRO A 1 168 ? -20.725 15.795 12.711 1.00 95.94 168 PRO A C 1
ATOM 1260 O O . PRO A 1 168 ? -21.014 16.195 13.835 1.00 95.94 168 PRO A O 1
ATOM 1263 N N . ASN A 1 169 ? -21.211 14.659 12.208 1.00 94.81 169 ASN A N 1
ATOM 1264 C CA . ASN A 1 169 ? -22.024 13.701 12.959 1.00 94.81 169 ASN A CA 1
ATOM 1265 C C . ASN A 1 169 ? -21.183 12.717 13.795 1.00 94.81 169 ASN A C 1
ATOM 1267 O O . ASN A 1 169 ? -21.761 11.911 14.515 1.00 94.81 169 ASN A O 1
ATOM 1271 N N . GLY A 1 170 ? -19.850 12.793 13.724 1.00 94.19 170 GLY A N 1
ATOM 1272 C CA . GLY A 1 170 ? -18.933 11.896 14.426 1.00 94.19 170 GLY A CA 1
ATOM 1273 C C . GLY A 1 170 ? -18.468 10.696 13.599 1.00 94.19 170 GLY A C 1
ATOM 1274 O O . GLY A 1 170 ? -17.559 9.991 14.039 1.00 94.19 170 GLY A O 1
ATOM 1275 N N . ASP A 1 171 ? -19.022 10.489 12.400 1.00 98.00 171 ASP A N 1
ATOM 1276 C CA . ASP A 1 171 ? -18.549 9.445 11.495 1.00 98.00 171 ASP A CA 1
ATOM 1277 C C . ASP A 1 171 ? -17.148 9.764 10.977 1.00 98.00 171 ASP A C 1
ATOM 1279 O O . ASP A 1 171 ? -16.708 10.914 10.881 1.00 98.00 171 ASP A O 1
ATOM 1283 N N . ALA A 1 172 ? -16.419 8.717 10.619 1.00 98.38 172 ALA A N 1
ATOM 1284 C CA . ALA A 1 172 ? -15.044 8.847 10.184 1.00 98.38 172 ALA A CA 1
ATOM 1285 C C . ALA A 1 172 ? -14.668 7.741 9.213 1.00 98.38 172 ALA A C 1
ATOM 1287 O O . ALA A 1 172 ? -15.181 6.629 9.268 1.00 98.38 172 ALA A O 1
ATOM 1288 N N . MET A 1 173 ? -13.732 8.030 8.318 1.00 98.31 173 MET A N 1
ATOM 1289 C CA . MET A 1 173 ? -13.135 6.993 7.489 1.00 98.31 173 MET A CA 1
ATOM 1290 C C . MET A 1 173 ? -11.704 7.364 7.172 1.00 98.31 173 MET A C 1
ATOM 1292 O O . MET A 1 173 ? -11.434 8.449 6.658 1.00 98.31 173 MET A O 1
ATOM 1296 N N . PHE A 1 174 ? -10.805 6.435 7.453 1.00 98.38 174 PHE A N 1
ATOM 1297 C CA . PHE A 1 174 ? -9.375 6.591 7.301 1.00 98.38 174 PHE A CA 1
ATOM 1298 C C . PHE A 1 174 ? -8.805 5.399 6.538 1.00 98.38 174 PHE A C 1
ATOM 1300 O O . PHE A 1 174 ? -9.159 4.245 6.777 1.00 98.38 174 PHE A O 1
ATOM 1307 N N . ASN A 1 175 ? -7.904 5.676 5.603 1.00 97.81 175 ASN A N 1
ATOM 1308 C CA . ASN A 1 175 ? -7.156 4.666 4.865 1.00 97.81 175 ASN A CA 1
ATOM 1309 C C . ASN A 1 175 ? -5.794 4.402 5.518 1.00 97.81 175 ASN A C 1
ATOM 1311 O O . ASN A 1 175 ? -5.362 5.139 6.405 1.00 97.81 175 ASN A O 1
ATOM 1315 N N . VAL A 1 176 ? -5.074 3.392 5.040 1.00 97.19 176 VAL A N 1
ATOM 1316 C CA . VAL A 1 176 ? -3.625 3.305 5.272 1.00 97.19 176 VAL A CA 1
ATOM 1317 C C . VAL A 1 176 ? -2.920 4.043 4.135 1.00 97.19 176 VAL A C 1
ATOM 1319 O O . VAL A 1 176 ? -3.184 3.763 2.966 1.00 97.19 176 VAL A O 1
ATOM 1322 N N . ALA A 1 177 ? -2.012 4.977 4.424 1.00 96.69 177 ALA A N 1
ATOM 1323 C CA . ALA A 1 177 ? -1.344 5.803 3.412 1.00 96.69 177 ALA A CA 1
ATOM 1324 C C . ALA A 1 177 ? -0.214 5.044 2.680 1.00 96.69 177 ALA A C 1
ATOM 1326 O O . ALA A 1 177 ? 0.973 5.375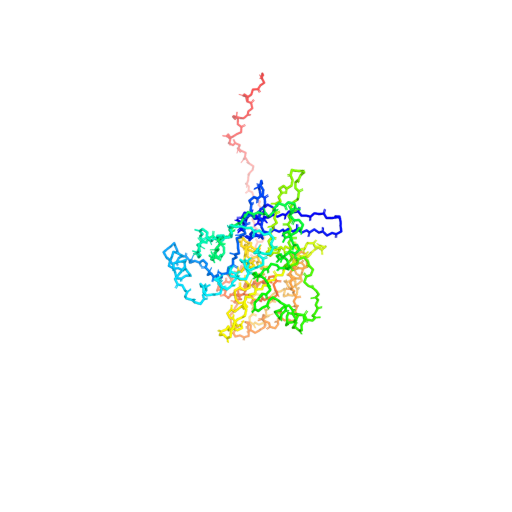 2.752 1.00 96.69 177 ALA A O 1
ATOM 1327 N N . ILE A 1 178 ? -0.613 4.010 1.943 1.00 95.12 178 ILE A N 1
ATOM 1328 C CA . ILE A 1 178 ? 0.190 3.205 1.020 1.00 95.12 178 ILE A CA 1
ATOM 1329 C C . ILE A 1 178 ? -0.300 3.417 -0.413 1.00 95.12 178 ILE A C 1
ATOM 1331 O O . ILE A 1 178 ? -1.420 3.871 -0.640 1.00 95.12 178 ILE A O 1
ATOM 1335 N N . ARG A 1 179 ? 0.555 3.107 -1.398 1.00 94.81 179 ARG A N 1
ATOM 1336 C CA . ARG A 1 179 ? 0.304 3.450 -2.813 1.00 94.81 179 ARG A CA 1
ATOM 1337 C C . ARG A 1 179 ? -0.059 4.936 -2.980 1.00 94.81 179 ARG A C 1
ATOM 1339 O O . ARG A 1 179 ? -0.929 5.300 -3.768 1.00 94.81 179 ARG A O 1
ATOM 1346 N N . THR A 1 180 ? 0.617 5.784 -2.207 1.00 96.19 180 THR A N 1
ATOM 1347 C CA . THR A 1 180 ? 0.442 7.237 -2.191 1.00 96.19 180 THR A CA 1
ATOM 1348 C C . THR A 1 180 ? 1.678 7.896 -2.783 1.00 96.19 180 THR A C 1
ATOM 1350 O O . THR A 1 180 ? 2.794 7.639 -2.333 1.00 96.19 180 THR A O 1
ATOM 1353 N N . LEU A 1 181 ? 1.469 8.725 -3.802 1.00 95.94 181 LEU A N 1
ATOM 1354 C CA . LEU A 1 181 ? 2.498 9.537 -4.441 1.00 95.94 181 LEU A CA 1
ATOM 1355 C C . LEU A 1 181 ? 2.516 10.922 -3.802 1.00 95.94 181 LEU A C 1
ATOM 1357 O O . LEU A 1 181 ? 1.483 11.585 -3.776 1.00 95.94 181 LEU A O 1
ATOM 1361 N N . GLU A 1 182 ? 3.678 11.376 -3.356 1.00 95.31 182 GLU A N 1
ATOM 1362 C CA . GLU A 1 182 ? 3.957 12.788 -3.105 1.00 95.31 182 GLU A CA 1
ATOM 1363 C C . GLU A 1 182 ? 4.505 13.405 -4.392 1.00 95.31 182 GLU A C 1
ATOM 1365 O O . GLU A 1 182 ? 5.490 12.922 -4.949 1.00 95.31 182 GLU A O 1
ATOM 1370 N N . VAL A 1 183 ? 3.831 14.430 -4.904 1.00 94.06 183 VAL A N 1
ATOM 1371 C CA . VAL A 1 183 ? 4.124 15.074 -6.185 1.00 94.06 183 VAL A CA 1
ATOM 1372 C C . VAL A 1 183 ? 4.747 16.439 -5.920 1.00 94.06 183 VAL A C 1
ATOM 1374 O O . VAL A 1 183 ? 4.115 17.308 -5.319 1.00 94.06 183 VAL A O 1
ATOM 1377 N N . GLY A 1 184 ? 5.974 16.620 -6.402 1.00 87.38 184 GLY A N 1
ATOM 1378 C CA . GLY A 1 184 ? 6.709 17.881 -6.378 1.00 87.38 184 GLY A CA 1
ATOM 1379 C C . GLY A 1 184 ? 6.983 18.410 -7.786 1.00 87.38 184 GLY A C 1
ATOM 1380 O O . GLY A 1 184 ? 6.382 17.976 -8.772 1.00 87.38 184 GLY A O 1
ATOM 1381 N N . GLU A 1 185 ? 7.915 19.354 -7.896 1.00 83.19 185 GLU A N 1
ATOM 1382 C CA . GLU A 1 185 ? 8.321 19.925 -9.183 1.00 83.19 185 GLU A CA 1
ATOM 1383 C C . GLU A 1 185 ? 9.046 18.882 -10.044 1.00 83.19 185 GLU A C 1
ATOM 1385 O O . GLU A 1 185 ? 10.171 18.480 -9.757 1.00 83.19 185 GLU A O 1
ATOM 1390 N N . GLY A 1 186 ? 8.371 18.401 -11.093 1.00 82.00 186 GLY A N 1
ATOM 1391 C CA . GLY A 1 186 ? 8.930 17.464 -12.074 1.00 82.00 186 GLY A CA 1
ATOM 1392 C C . GLY A 1 186 ? 9.150 16.029 -11.578 1.00 82.00 186 GLY A C 1
ATOM 1393 O O . GLY A 1 186 ? 9.548 15.177 -12.368 1.00 82.00 186 GLY A O 1
ATOM 1394 N N . GLN A 1 187 ? 8.865 15.732 -10.307 1.00 87.69 187 GLN A N 1
ATOM 1395 C CA . GLN A 1 187 ? 9.080 14.414 -9.707 1.00 87.69 187 GLN A CA 1
ATOM 1396 C C . GLN A 1 187 ? 7.900 13.970 -8.843 1.00 87.69 187 GLN A C 1
ATOM 1398 O O . GLN A 1 187 ? 7.178 14.786 -8.269 1.00 87.69 187 GLN A O 1
ATOM 1403 N N . ALA A 1 188 ? 7.733 12.655 -8.721 1.00 91.62 188 ALA A N 1
ATOM 1404 C CA . ALA A 1 188 ? 6.811 12.051 -7.773 1.00 91.62 188 ALA A CA 1
ATOM 1405 C C . ALA A 1 188 ? 7.508 10.916 -7.017 1.00 91.62 188 ALA A C 1
ATOM 1407 O O . ALA A 1 188 ? 8.207 10.100 -7.619 1.00 91.62 188 ALA A O 1
ATOM 1408 N N . VAL A 1 189 ? 7.305 10.859 -5.704 1.00 92.12 189 VAL A N 1
ATOM 1409 C CA . VAL A 1 189 ? 7.898 9.857 -4.813 1.00 92.12 189 VAL A CA 1
ATOM 1410 C C . VAL A 1 189 ? 6.789 8.997 -4.228 1.00 92.12 189 VAL A C 1
ATOM 1412 O O . VAL A 1 189 ? 5.773 9.508 -3.773 1.00 92.12 189 VAL A O 1
ATOM 1415 N N . MET A 1 190 ? 6.981 7.680 -4.219 1.00 93.81 190 MET A N 1
ATOM 1416 C CA . MET A 1 190 ? 6.067 6.732 -3.584 1.00 93.81 190 MET A CA 1
ATOM 1417 C C . MET A 1 190 ? 6.865 5.756 -2.726 1.00 93.81 190 MET A C 1
ATOM 1419 O O . MET A 1 190 ? 7.826 5.148 -3.199 1.00 93.81 190 MET A O 1
ATOM 1423 N N . GLY A 1 191 ? 6.455 5.601 -1.468 1.00 93.12 191 GLY A N 1
ATOM 1424 C CA . GLY A 1 191 ? 6.990 4.569 -0.585 1.00 93.12 191 GLY A CA 1
ATOM 1425 C C . GLY A 1 191 ? 6.460 3.185 -0.960 1.00 93.12 191 GLY A C 1
ATOM 1426 O O . GLY A 1 191 ? 5.288 3.031 -1.311 1.00 93.12 191 GLY A O 1
ATOM 1427 N N . LEU A 1 192 ? 7.333 2.181 -0.891 1.00 91.81 192 LEU A N 1
ATOM 1428 C CA . LEU A 1 192 ? 7.020 0.777 -1.155 1.00 91.81 192 LEU A CA 1
ATOM 1429 C C . LEU A 1 192 ? 7.612 -0.090 -0.052 1.00 91.81 192 LEU A C 1
ATOM 1431 O O . LEU A 1 192 ? 8.674 0.226 0.484 1.00 91.81 192 LEU A O 1
ATOM 1435 N N . GLY A 1 193 ? 6.929 -1.182 0.270 1.00 90.56 193 GLY A N 1
ATOM 1436 C CA . GLY A 1 193 ? 7.326 -2.064 1.356 1.00 90.56 193 GLY A CA 1
ATOM 1437 C C . GLY A 1 193 ? 6.693 -3.445 1.257 1.00 90.56 193 GLY A C 1
ATOM 1438 O O . GLY A 1 193 ? 5.693 -3.663 0.556 1.00 90.56 193 GLY A O 1
ATOM 1439 N N . SER A 1 194 ? 7.299 -4.367 1.995 1.00 89.38 194 SER A N 1
ATOM 1440 C CA . SER A 1 194 ? 6.830 -5.733 2.184 1.00 89.38 194 SER A CA 1
ATOM 1441 C C . SER A 1 194 ? 6.927 -6.122 3.658 1.00 89.38 194 SER A C 1
ATOM 1443 O O . SER A 1 194 ? 7.626 -5.459 4.426 1.00 89.38 194 SER A O 1
ATOM 1445 N N . GLY A 1 195 ? 6.177 -7.151 4.053 1.00 88.56 195 GLY A N 1
ATOM 1446 C CA . GLY A 1 195 ? 6.354 -7.775 5.363 1.00 88.56 195 GLY A CA 1
ATOM 1447 C C . GLY A 1 195 ? 7.627 -8.615 5.349 1.00 88.56 195 GLY A C 1
ATOM 1448 O O . GLY A 1 195 ? 7.923 -9.239 4.341 1.00 88.56 195 GLY A O 1
ATOM 1449 N N . ILE A 1 196 ? 8.391 -8.599 6.439 1.00 89.31 196 ILE A N 1
ATOM 1450 C CA . ILE A 1 196 ? 9.584 -9.437 6.571 1.00 89.31 196 ILE A CA 1
ATOM 1451 C C . ILE A 1 196 ? 9.345 -10.426 7.700 1.00 89.31 196 ILE A C 1
ATOM 1453 O O . ILE A 1 196 ? 9.090 -10.026 8.837 1.00 89.31 196 ILE A O 1
ATOM 1457 N N . VAL A 1 197 ? 9.448 -11.708 7.372 1.00 87.75 197 VAL A N 1
ATOM 1458 C CA . VAL A 1 197 ? 9.377 -12.830 8.310 1.00 87.75 197 VAL A CA 1
ATOM 1459 C C . VAL A 1 197 ? 10.661 -13.659 8.231 1.00 87.75 197 VAL A C 1
ATOM 1461 O O . VAL A 1 197 ? 11.536 -13.399 7.405 1.00 87.75 197 VAL A O 1
ATOM 1464 N N . ALA A 1 198 ? 10.820 -14.632 9.129 1.00 87.75 198 ALA A N 1
ATOM 1465 C CA . ALA A 1 198 ? 12.076 -15.371 9.291 1.00 87.75 198 ALA A CA 1
ATOM 1466 C C . ALA A 1 198 ? 12.538 -16.112 8.020 1.00 87.75 198 ALA A C 1
ATOM 1468 O O . ALA A 1 198 ? 13.735 -16.296 7.817 1.00 87.75 198 ALA A O 1
ATOM 1469 N N . ASP A 1 199 ? 11.598 -16.519 7.172 1.00 87.56 199 ASP A N 1
ATOM 1470 C CA . ASP A 1 199 ? 11.810 -17.240 5.917 1.00 87.56 199 ASP A CA 1
ATOM 1471 C C . ASP A 1 199 ? 11.629 -16.341 4.674 1.00 87.56 199 ASP A C 1
ATOM 1473 O O . ASP A 1 199 ? 11.467 -16.841 3.563 1.00 87.56 199 ASP A O 1
ATOM 1477 N N . SER A 1 200 ? 11.621 -15.012 4.837 1.00 88.62 200 SER A N 1
ATOM 1478 C CA . SER A 1 200 ? 11.572 -14.067 3.714 1.00 88.62 200 SER A CA 1
ATOM 1479 C C . SER A 1 200 ? 12.870 -14.078 2.901 1.00 88.62 200 SER A C 1
ATOM 1481 O O . SER A 1 200 ? 13.974 -13.979 3.440 1.00 88.62 200 SER A O 1
ATOM 1483 N N . GLU A 1 201 ? 12.740 -14.085 1.574 1.00 90.88 201 GLU A N 1
ATOM 1484 C CA . GLU A 1 201 ? 13.863 -13.955 0.644 1.00 90.88 201 GLU A CA 1
ATOM 1485 C C . GLU A 1 201 ? 13.944 -12.532 0.077 1.00 90.88 201 GLU A C 1
ATOM 1487 O O . GLU A 1 201 ? 13.043 -12.076 -0.625 1.00 90.88 201 GLU A O 1
ATOM 1492 N N . ALA A 1 202 ? 15.062 -11.829 0.283 1.00 91.50 202 ALA A N 1
ATOM 1493 C CA . ALA A 1 202 ? 15.206 -10.417 -0.105 1.00 91.50 202 ALA A CA 1
ATOM 1494 C C . ALA A 1 202 ? 14.853 -10.120 -1.581 1.00 91.50 202 ALA A C 1
ATOM 1496 O O . ALA A 1 202 ? 14.291 -9.069 -1.907 1.00 91.50 202 ALA A O 1
ATOM 1497 N N . GLY A 1 203 ? 15.178 -11.045 -2.491 1.00 92.06 203 GLY A N 1
ATOM 1498 C CA . GLY A 1 203 ? 14.858 -10.918 -3.912 1.00 92.06 203 GLY A CA 1
ATOM 1499 C C . GLY A 1 203 ? 13.361 -11.028 -4.218 1.00 92.06 203 GLY A C 1
ATOM 1500 O O . GLY A 1 203 ? 12.886 -10.345 -5.131 1.00 92.06 203 GLY A O 1
ATOM 1501 N N . GLU A 1 204 ? 12.632 -11.869 -3.480 1.00 87.19 204 GLU A N 1
ATOM 1502 C CA . GLU A 1 204 ? 11.171 -12.002 -3.557 1.00 87.19 204 GLU A CA 1
ATOM 1503 C C . GLU A 1 204 ? 10.494 -10.745 -3.003 1.00 87.19 204 GLU A C 1
ATOM 1505 O O . GLU A 1 204 ? 9.695 -10.121 -3.704 1.00 87.19 204 GLU A O 1
ATOM 1510 N N . GLU A 1 205 ? 10.916 -10.274 -1.828 1.00 89.88 205 GLU A N 1
ATOM 1511 C CA . GLU A 1 205 ? 10.333 -9.089 -1.180 1.00 89.88 205 GLU A CA 1
ATOM 1512 C C . GLU A 1 205 ? 10.490 -7.828 -2.034 1.00 89.88 205 GLU A C 1
ATOM 1514 O O . GLU A 1 205 ? 9.561 -7.035 -2.216 1.00 89.88 205 GLU A O 1
ATOM 1519 N N . ARG A 1 206 ? 11.659 -7.659 -2.664 1.00 90.88 206 ARG A N 1
ATOM 1520 C CA . ARG A 1 206 ? 11.879 -6.563 -3.615 1.00 90.88 206 ARG A CA 1
ATOM 1521 C C . ARG A 1 206 ? 10.938 -6.661 -4.818 1.00 90.88 206 ARG A C 1
ATOM 1523 O O . ARG A 1 206 ? 10.447 -5.640 -5.307 1.00 90.88 206 ARG A O 1
ATOM 1530 N N . ARG A 1 207 ? 10.701 -7.870 -5.327 1.00 88.06 207 ARG A N 1
ATOM 1531 C CA . ARG A 1 207 ? 9.789 -8.114 -6.453 1.00 88.06 207 ARG A CA 1
ATOM 1532 C C . ARG A 1 207 ? 8.331 -7.884 -6.078 1.00 88.06 207 ARG A C 1
ATOM 1534 O O . ARG A 1 207 ? 7.579 -7.438 -6.947 1.00 88.06 207 ARG A O 1
ATOM 1541 N N . GLU A 1 208 ? 7.945 -8.147 -4.835 1.00 86.38 208 GLU A N 1
ATOM 1542 C CA . GLU A 1 208 ? 6.631 -7.799 -4.297 1.00 86.38 208 GLU A CA 1
ATOM 1543 C C . GLU A 1 208 ? 6.452 -6.277 -4.215 1.00 86.38 208 GLU A C 1
ATOM 1545 O O . GLU A 1 208 ? 5.478 -5.744 -4.756 1.00 86.38 208 GLU A O 1
ATOM 1550 N N . CYS A 1 209 ? 7.417 -5.557 -3.632 1.00 90.62 209 CYS A N 1
ATOM 1551 C CA . CYS A 1 209 ? 7.400 -4.093 -3.562 1.00 90.62 209 CYS A CA 1
ATOM 1552 C C . CYS A 1 209 ? 7.174 -3.455 -4.941 1.00 90.62 209 CYS A C 1
ATOM 1554 O O . CYS A 1 209 ? 6.311 -2.591 -5.102 1.00 90.62 209 CYS A O 1
ATOM 1556 N N . LEU A 1 210 ? 7.910 -3.911 -5.959 1.00 89.62 210 LEU A N 1
ATOM 1557 C CA . LEU A 1 210 ? 7.772 -3.400 -7.326 1.00 89.62 210 LEU A CA 1
ATOM 1558 C C . LEU A 1 210 ? 6.429 -3.779 -7.969 1.00 89.62 210 LEU A C 1
ATOM 1560 O O . LEU A 1 210 ? 5.855 -2.970 -8.697 1.00 89.62 210 LEU A O 1
ATOM 1564 N N . ALA A 1 211 ? 5.885 -4.966 -7.682 1.00 86.69 211 ALA A N 1
ATOM 1565 C CA . ALA A 1 211 ? 4.569 -5.370 -8.184 1.00 86.69 211 ALA A CA 1
ATOM 1566 C C . ALA A 1 211 ? 3.437 -4.481 -7.631 1.00 86.69 211 ALA A C 1
ATOM 1568 O O . ALA A 1 211 ? 2.515 -4.122 -8.369 1.00 86.69 211 ALA A O 1
ATOM 1569 N N . LYS A 1 212 ? 3.541 -4.041 -6.368 1.00 88.75 212 LYS A N 1
ATOM 1570 C CA . LYS A 1 212 ? 2.603 -3.082 -5.750 1.00 88.75 212 LYS A CA 1
ATOM 1571 C C . LYS A 1 212 ? 2.642 -1.698 -6.410 1.00 88.75 212 LYS A C 1
ATOM 1573 O O . LYS A 1 212 ? 1.648 -0.980 -6.351 1.00 88.75 212 LYS A O 1
ATOM 1578 N N . ALA A 1 213 ? 3.754 -1.339 -7.054 1.00 90.38 213 ALA A N 1
ATOM 1579 C CA . ALA A 1 213 ? 3.946 -0.068 -7.755 1.00 90.38 213 ALA A CA 1
ATOM 1580 C C . ALA A 1 213 ? 3.569 -0.107 -9.241 1.00 90.38 213 ALA A C 1
ATOM 1582 O O . ALA A 1 213 ? 3.432 0.945 -9.865 1.00 90.38 213 ALA A O 1
ATOM 1583 N N . ALA A 1 214 ? 3.409 -1.301 -9.819 1.00 87.81 214 ALA A N 1
ATOM 1584 C CA . ALA A 1 214 ? 3.274 -1.481 -11.262 1.00 87.81 214 ALA A CA 1
ATOM 1585 C C . ALA A 1 214 ? 2.084 -0.715 -11.869 1.00 87.81 214 ALA A C 1
ATOM 1587 O O . ALA A 1 214 ? 2.119 -0.371 -13.046 1.00 87.81 214 ALA A O 1
ATOM 1588 N N . PHE A 1 215 ? 1.056 -0.385 -11.078 1.00 87.38 215 PHE A N 1
ATOM 1589 C CA . PHE A 1 215 ? -0.092 0.395 -11.549 1.00 87.38 215 PHE A CA 1
ATOM 1590 C C . PHE A 1 215 ? 0.296 1.813 -12.002 1.00 87.38 215 PHE A C 1
ATOM 1592 O O . PHE A 1 215 ? -0.385 2.377 -12.852 1.00 87.38 215 PHE A O 1
ATOM 1599 N N . VAL A 1 216 ? 1.389 2.382 -11.474 1.00 88.88 216 VAL A N 1
ATOM 1600 C CA . VAL A 1 216 ? 1.859 3.733 -11.828 1.00 88.88 216 VAL A CA 1
ATOM 1601 C C . VAL A 1 216 ? 2.277 3.805 -13.296 1.00 88.88 216 VAL A C 1
ATOM 1603 O O . VAL A 1 216 ? 2.009 4.794 -13.978 1.00 88.88 216 VAL A O 1
ATOM 1606 N N . THR A 1 217 ? 2.906 2.742 -13.795 1.00 81.81 217 THR A N 1
ATOM 1607 C CA . THR A 1 217 ? 3.378 2.633 -15.181 1.00 81.81 217 THR A CA 1
ATOM 1608 C C . THR A 1 217 ? 2.481 1.742 -16.042 1.00 81.81 217 THR A C 1
ATOM 1610 O O . THR A 1 217 ? 2.677 1.664 -17.254 1.00 81.81 217 THR A O 1
ATOM 1613 N N . ALA A 1 218 ? 1.464 1.097 -15.461 1.00 72.50 218 ALA A N 1
ATOM 1614 C CA . ALA A 1 218 ? 0.569 0.186 -16.166 1.00 72.50 218 ALA A CA 1
ATOM 1615 C C . ALA A 1 218 ? -0.106 0.868 -17.364 1.00 72.50 218 ALA A C 1
ATOM 1617 O O . ALA A 1 218 ? -0.719 1.926 -17.246 1.00 72.50 218 ALA A O 1
ATOM 1618 N N . GLY A 1 219 ? -0.006 0.268 -18.548 1.00 63.16 219 GLY A N 1
ATOM 1619 C CA . GLY A 1 219 ? -0.583 0.836 -19.770 1.00 63.16 219 GLY A CA 1
ATOM 1620 C C . GLY A 1 219 ? 0.181 2.034 -20.344 1.00 63.16 219 GLY A C 1
ATOM 1621 O O . GLY A 1 219 ? -0.242 2.579 -21.364 1.00 63.16 219 GLY A O 1
ATOM 1622 N N . GLN A 1 220 ? 1.313 2.437 -19.755 1.00 65.69 220 GLN A N 1
ATOM 1623 C CA . GLN A 1 220 ? 2.308 3.205 -20.495 1.00 65.69 220 GLN A CA 1
ATOM 1624 C C . GLN A 1 220 ? 3.060 2.239 -21.408 1.00 65.69 220 GLN A C 1
ATOM 1626 O O . GLN A 1 220 ? 3.621 1.243 -20.953 1.00 65.69 220 GLN A O 1
ATOM 1631 N N . ARG A 1 221 ? 3.059 2.512 -22.714 1.00 58.59 221 ARG A N 1
ATOM 1632 C CA . ARG A 1 221 ? 4.028 1.871 -23.602 1.00 58.59 221 ARG A CA 1
ATOM 1633 C C . ARG A 1 221 ? 5.363 2.563 -23.347 1.00 58.59 221 ARG A C 1
ATOM 1635 O O . ARG A 1 221 ? 5.383 3.791 -23.461 1.00 58.59 221 ARG A O 1
ATOM 1642 N N . PRO A 1 222 ? 6.436 1.839 -22.983 1.00 64.88 222 PRO A N 1
ATOM 1643 C CA . PRO A 1 222 ? 7.756 2.444 -22.982 1.00 64.88 222 PRO A CA 1
ATOM 1644 C C . PRO A 1 222 ? 7.992 3.028 -24.376 1.00 64.88 222 PRO A C 1
ATOM 1646 O O . PRO A 1 222 ? 7.786 2.359 -25.390 1.00 64.88 222 PRO A O 1
ATOM 1649 N N . LEU A 1 223 ? 8.286 4.323 -24.409 1.00 74.88 223 LEU A N 1
ATOM 1650 C CA . LEU A 1 223 ? 8.706 5.002 -25.620 1.00 74.88 223 LEU A CA 1
ATOM 1651 C C . LEU A 1 223 ? 10.220 4.853 -25.683 1.00 74.88 223 LEU A C 1
ATOM 1653 O O . LEU A 1 223 ? 10.902 5.181 -24.714 1.00 74.88 223 LEU A O 1
ATOM 1657 N N . ASP A 1 224 ? 10.721 4.382 -26.817 1.00 87.56 224 ASP A N 1
ATOM 1658 C CA . ASP A 1 224 ? 12.145 4.416 -27.116 1.00 87.56 224 ASP A CA 1
ATOM 1659 C C . ASP A 1 224 ? 12.403 5.535 -28.120 1.00 87.56 224 ASP A C 1
ATOM 1661 O O . ASP A 1 224 ? 11.641 5.720 -29.078 1.00 87.56 224 ASP A O 1
ATOM 1665 N N . LEU A 1 225 ? 13.500 6.266 -27.933 1.00 90.38 225 LEU A N 1
ATOM 1666 C CA . LEU A 1 225 ? 14.024 7.111 -28.997 1.00 90.38 225 LEU A CA 1
ATOM 1667 C C . LEU A 1 225 ? 14.653 6.220 -30.054 1.00 90.38 225 LEU A C 1
ATOM 1669 O O . LEU A 1 225 ? 15.351 5.260 -29.738 1.00 90.38 225 LEU A O 1
ATOM 1673 N N . ILE A 1 226 ? 14.419 6.557 -31.314 1.00 92.31 226 ILE A N 1
ATOM 1674 C CA . ILE A 1 226 ? 14.908 5.783 -32.445 1.00 92.31 226 ILE A CA 1
ATOM 1675 C C . ILE A 1 226 ? 15.875 6.608 -33.281 1.00 92.31 226 ILE A C 1
ATOM 1677 O O . ILE A 1 226 ? 15.588 7.746 -33.643 1.00 92.31 226 ILE A O 1
ATOM 1681 N N . GLU A 1 227 ? 16.987 5.988 -33.660 1.00 93.50 227 GLU A N 1
ATOM 1682 C CA . GLU A 1 227 ? 17.823 6.457 -34.758 1.00 93.50 227 GLU A CA 1
ATOM 1683 C C . GLU A 1 227 ? 17.985 5.369 -35.809 1.00 93.50 227 GLU A C 1
ATOM 1685 O O . GLU A 1 227 ? 18.070 4.178 -35.506 1.00 93.50 227 GLU A O 1
ATOM 1690 N N . THR A 1 228 ? 18.014 5.790 -37.069 1.00 92.44 228 THR A N 1
ATOM 1691 C CA . THR A 1 228 ? 18.291 4.905 -38.200 1.00 92.44 228 THR A CA 1
ATOM 1692 C C . THR A 1 228 ? 19.472 5.462 -38.969 1.00 92.44 228 THR A C 1
ATOM 1694 O O . THR A 1 228 ? 19.435 6.605 -39.418 1.00 92.44 228 THR A O 1
ATOM 1697 N N . MET A 1 229 ? 20.520 4.657 -39.095 1.00 93.06 229 MET A N 1
ATOM 1698 C CA . MET A 1 229 ? 21.818 5.072 -39.616 1.00 93.06 229 MET A CA 1
ATOM 1699 C C . MET A 1 229 ? 22.281 4.114 -40.711 1.00 93.06 229 MET A C 1
ATOM 1701 O O . MET A 1 229 ? 22.027 2.910 -40.641 1.00 93.06 229 MET A O 1
ATOM 1705 N N . ALA A 1 230 ? 22.976 4.639 -41.716 1.00 93.06 230 ALA A N 1
ATOM 1706 C CA . ALA A 1 230 ? 23.693 3.817 -42.682 1.00 93.06 230 ALA A CA 1
ATOM 1707 C C . ALA A 1 230 ? 25.092 3.505 -42.136 1.00 93.06 230 ALA A C 1
ATOM 1709 O O . ALA A 1 230 ? 25.796 4.407 -41.680 1.00 93.06 230 ALA A O 1
ATOM 1710 N N . PHE A 1 231 ? 25.476 2.234 -42.178 1.00 93.31 231 PHE A N 1
ATOM 1711 C CA . PHE A 1 231 ? 26.819 1.761 -41.878 1.00 93.31 231 PHE A CA 1
ATOM 1712 C C . PHE A 1 231 ? 27.490 1.278 -43.155 1.00 93.31 231 PHE A C 1
ATOM 1714 O O . PHE A 1 231 ? 26.892 0.515 -43.916 1.00 93.31 231 PHE A O 1
ATOM 1721 N N . ASP A 1 232 ? 28.736 1.688 -43.329 1.00 92.25 232 ASP A N 1
ATOM 1722 C CA . ASP A 1 232 ? 29.649 1.216 -44.353 1.00 92.25 232 ASP A CA 1
ATOM 1723 C C . ASP A 1 232 ? 30.920 0.656 -43.679 1.00 92.25 232 ASP A C 1
ATOM 1725 O O . ASP A 1 232 ? 31.444 1.301 -42.769 1.00 92.25 232 ASP A O 1
ATOM 1729 N N . PRO A 1 233 ? 31.430 -0.527 -44.066 1.00 89.00 233 PRO A N 1
ATOM 1730 C CA . PRO A 1 233 ? 32.609 -1.119 -43.429 1.00 89.00 233 PRO A CA 1
ATOM 1731 C C . PRO A 1 233 ? 33.892 -0.293 -43.568 1.00 89.00 233 PRO A C 1
ATOM 1733 O O . PRO A 1 233 ? 34.752 -0.374 -42.694 1.00 89.00 233 PRO A O 1
ATOM 1736 N N . GLU A 1 234 ? 34.032 0.483 -44.647 1.00 89.31 234 GLU A N 1
ATOM 1737 C CA . GLU A 1 234 ? 35.226 1.296 -44.907 1.00 89.31 234 GLU A CA 1
ATOM 1738 C C . GLU A 1 234 ? 35.115 2.671 -44.241 1.00 89.31 234 GLU A C 1
ATOM 1740 O O . GLU A 1 234 ? 36.075 3.165 -43.651 1.00 89.31 234 GLU A O 1
ATOM 1745 N N . ASN A 1 235 ? 33.928 3.279 -44.302 1.00 89.00 235 ASN A N 1
ATOM 1746 C CA . ASN A 1 235 ? 33.692 4.663 -43.879 1.00 89.00 235 ASN A CA 1
ATOM 1747 C C . ASN A 1 235 ? 33.012 4.790 -42.502 1.00 89.00 235 ASN A C 1
ATOM 1749 O O . ASN A 1 235 ? 32.880 5.893 -41.966 1.00 89.00 235 ASN A O 1
ATOM 1753 N N . GLY A 1 236 ? 32.574 3.678 -41.912 1.00 89.94 236 GLY A N 1
ATOM 1754 C CA . GLY A 1 236 ? 31.858 3.634 -40.642 1.00 89.94 236 GLY A CA 1
ATOM 1755 C C . GLY A 1 236 ? 30.404 4.103 -40.748 1.00 89.94 236 GLY A C 1
ATOM 1756 O O . GLY A 1 236 ? 29.716 3.905 -41.748 1.00 89.94 236 GLY A O 1
ATOM 1757 N N . ILE A 1 237 ? 29.893 4.698 -39.669 1.00 92.94 237 ILE A N 1
ATOM 1758 C CA . ILE A 1 237 ? 28.504 5.168 -39.603 1.00 92.94 237 ILE A CA 1
ATOM 1759 C C . ILE A 1 237 ? 28.395 6.565 -40.222 1.00 92.94 237 ILE A C 1
ATOM 1761 O O . ILE A 1 237 ? 28.984 7.529 -39.722 1.00 92.94 237 ILE A O 1
ATOM 1765 N N . ALA A 1 238 ? 27.582 6.695 -41.271 1.00 92.50 238 ALA A N 1
ATOM 1766 C CA . ALA A 1 238 ? 27.348 7.969 -41.937 1.00 92.50 238 ALA A CA 1
ATOM 1767 C C . ALA A 1 238 ? 26.700 8.988 -40.985 1.00 92.50 238 ALA A C 1
ATOM 1769 O O . ALA A 1 238 ? 25.743 8.680 -40.276 1.00 92.50 238 ALA A O 1
ATOM 1770 N N . LEU A 1 239 ? 27.208 10.227 -40.996 1.00 94.69 239 LEU A N 1
ATOM 1771 C CA . LEU A 1 239 ? 26.675 11.358 -40.220 1.00 94.69 239 LEU A CA 1
ATOM 1772 C C . LEU A 1 239 ? 26.548 11.094 -38.706 1.00 94.69 239 LEU A C 1
ATOM 1774 O O . LEU A 1 239 ? 25.705 11.714 -38.054 1.00 94.69 239 LEU A O 1
ATOM 1778 N N . LEU A 1 240 ? 27.384 10.215 -38.137 1.00 93.56 240 LEU A N 1
ATOM 1779 C CA . LEU A 1 240 ? 27.298 9.772 -36.739 1.00 93.56 240 LEU A CA 1
ATOM 1780 C C . LEU A 1 240 ? 27.085 10.925 -35.745 1.00 93.56 240 LEU A C 1
ATOM 1782 O O . LEU A 1 240 ? 26.174 10.872 -34.922 1.00 93.56 240 LEU A O 1
ATOM 1786 N N . GLU A 1 241 ? 27.859 12.009 -35.853 1.00 94.88 241 GLU A N 1
ATOM 1787 C CA . GLU A 1 241 ? 27.731 13.146 -34.931 1.00 94.88 241 GLU A CA 1
ATOM 1788 C C . GLU A 1 241 ? 26.363 13.835 -34.997 1.00 94.88 241 GLU A C 1
ATOM 1790 O O . GLU A 1 241 ? 25.869 14.308 -33.974 1.00 94.88 241 GLU A O 1
ATOM 1795 N N . ARG A 1 242 ? 25.725 13.876 -36.176 1.00 95.19 242 ARG A N 1
ATOM 1796 C CA . ARG A 1 242 ? 24.383 14.454 -36.338 1.00 95.19 242 ARG A CA 1
ATOM 1797 C C . ARG A 1 242 ? 23.314 13.554 -35.728 1.00 95.19 242 ARG A C 1
ATOM 1799 O O . ARG A 1 242 ? 22.396 14.070 -35.097 1.00 95.19 242 ARG A O 1
ATOM 1806 N N . HIS A 1 243 ? 23.450 12.236 -35.876 1.00 95.50 243 HIS A N 1
ATOM 1807 C CA . HIS A 1 243 ? 22.556 11.271 -35.233 1.00 95.50 243 HIS A CA 1
ATOM 1808 C C . HIS A 1 243 ? 22.659 11.355 -33.704 1.00 95.50 243 HIS A C 1
ATOM 1810 O O . HIS A 1 243 ? 21.644 11.511 -33.029 1.00 95.50 243 HIS A O 1
ATOM 1816 N N . LEU A 1 244 ? 23.878 11.367 -33.151 1.00 94.62 244 LEU A N 1
ATOM 1817 C CA . LEU A 1 244 ? 24.088 11.512 -31.705 1.00 94.62 244 LEU A CA 1
ATOM 1818 C C . LEU A 1 244 ? 23.568 12.857 -31.176 1.00 94.62 244 LEU A C 1
ATOM 1820 O O . LEU A 1 244 ? 22.973 12.902 -30.102 1.00 94.62 244 LEU A O 1
ATOM 1824 N N . ALA A 1 245 ? 23.756 13.950 -31.923 1.00 94.69 245 ALA A N 1
ATOM 1825 C CA . ALA A 1 245 ? 23.235 15.261 -31.541 1.00 94.69 245 ALA A CA 1
ATOM 1826 C C . ALA A 1 245 ? 21.698 15.300 -31.537 1.00 94.69 245 ALA A C 1
ATOM 1828 O O . ALA A 1 245 ? 21.107 15.828 -30.597 1.00 94.69 245 ALA A O 1
ATOM 1829 N N . ARG A 1 246 ? 21.041 14.712 -32.546 1.00 95.31 246 ARG A N 1
ATOM 1830 C CA . ARG A 1 246 ? 19.573 14.648 -32.618 1.00 95.31 246 ARG A CA 1
ATOM 1831 C C . ARG A 1 246 ? 18.983 13.762 -31.525 1.00 95.31 246 ARG A C 1
ATOM 1833 O O . ARG A 1 246 ? 17.990 14.146 -30.904 1.00 95.31 246 ARG A O 1
ATOM 1840 N N . MET A 1 247 ? 19.606 12.617 -31.255 1.00 93.81 247 MET A N 1
ATOM 1841 C CA . MET A 1 247 ? 19.194 11.738 -30.165 1.00 93.81 247 MET A CA 1
ATOM 1842 C C . MET A 1 247 ? 19.371 12.419 -28.808 1.00 93.81 247 MET A C 1
ATOM 1844 O O . MET A 1 247 ? 18.445 12.374 -28.006 1.00 93.81 247 MET A O 1
ATOM 1848 N N . LYS A 1 248 ? 20.481 13.139 -28.584 1.00 94.25 248 LYS A N 1
ATOM 1849 C CA . LYS A 1 248 ? 20.661 13.962 -27.380 1.00 94.25 248 LYS A CA 1
ATOM 1850 C C . LYS A 1 248 ? 19.576 15.031 -27.244 1.00 94.25 248 LYS A C 1
ATOM 1852 O O . LYS A 1 248 ? 18.977 15.137 -26.185 1.00 94.25 248 LYS A O 1
ATOM 1857 N N . ALA A 1 249 ? 19.301 15.791 -28.302 1.00 94.06 249 ALA A N 1
ATOM 1858 C CA . ALA A 1 249 ? 18.276 16.834 -28.264 1.00 94.06 249 ALA A CA 1
ATOM 1859 C C . ALA A 1 249 ? 16.885 16.257 -27.944 1.00 94.06 249 ALA A C 1
ATOM 1861 O O . ALA A 1 249 ? 16.140 16.827 -27.151 1.00 94.06 249 ALA A O 1
ATOM 1862 N N . SER A 1 250 ? 16.556 15.097 -28.520 1.00 93.50 250 SER A N 1
ATOM 1863 C CA . SER A 1 250 ? 15.304 14.387 -28.231 1.00 93.50 250 SER A CA 1
ATOM 1864 C C . SER A 1 250 ? 15.274 13.854 -26.797 1.00 93.50 250 SER A C 1
ATOM 1866 O O . SER A 1 250 ? 14.238 13.924 -26.143 1.00 93.50 250 SER A O 1
ATOM 1868 N N . ALA A 1 251 ? 16.409 13.356 -26.299 1.00 91.31 251 ALA A N 1
ATOM 1869 C CA . ALA A 1 251 ? 16.544 12.868 -24.935 1.00 91.31 251 ALA A CA 1
ATOM 1870 C C . ALA A 1 251 ? 16.361 13.991 -23.913 1.00 91.31 251 ALA A C 1
ATOM 1872 O O . ALA A 1 251 ? 15.561 13.843 -22.995 1.00 91.31 251 ALA A O 1
ATOM 1873 N N . ASP A 1 252 ? 17.006 15.137 -24.127 1.00 87.88 252 ASP A N 1
ATOM 1874 C CA . ASP A 1 252 ? 16.863 16.312 -23.269 1.00 87.88 252 ASP A CA 1
ATOM 1875 C C . ASP A 1 252 ? 15.405 16.816 -23.263 1.00 87.88 252 ASP A C 1
ATOM 1877 O O . ASP A 1 252 ? 14.859 17.125 -22.207 1.00 87.88 252 ASP A O 1
ATOM 1881 N N . ALA A 1 253 ? 14.744 16.844 -24.427 1.00 86.81 253 ALA A N 1
ATOM 1882 C CA . ALA A 1 253 ? 13.360 17.309 -24.553 1.00 86.81 253 ALA A CA 1
ATOM 1883 C C . ALA A 1 253 ? 12.328 16.375 -23.895 1.00 86.81 253 ALA A C 1
ATOM 1885 O O . ALA A 1 253 ? 11.281 16.837 -23.442 1.00 86.81 253 ALA A O 1
ATOM 1886 N N . LEU A 1 254 ? 12.597 15.067 -23.868 1.00 84.00 254 LEU A N 1
ATOM 1887 C CA . LEU A 1 254 ? 11.668 14.043 -23.376 1.00 84.00 254 LEU A CA 1
ATOM 1888 C C . LEU A 1 254 ? 12.069 13.463 -22.010 1.00 84.00 254 LEU A C 1
ATOM 1890 O O . LEU A 1 254 ? 11.383 12.575 -21.504 1.00 84.00 254 LEU A O 1
ATOM 1894 N N . GLY A 1 255 ? 13.158 13.953 -21.411 1.00 81.56 255 GLY A N 1
ATOM 1895 C CA . GLY A 1 255 ? 13.645 13.523 -20.098 1.00 81.56 255 GLY A CA 1
ATOM 1896 C C . GLY A 1 255 ? 14.322 12.147 -20.087 1.00 81.56 255 GLY A C 1
ATOM 1897 O O . GLY A 1 255 ? 14.243 11.436 -19.088 1.00 81.56 255 GLY A O 1
ATOM 1898 N N . PHE A 1 256 ? 14.960 11.741 -21.187 1.00 89.25 256 PHE A N 1
ATOM 1899 C CA . PHE A 1 256 ? 15.708 10.483 -21.272 1.00 89.25 256 PHE A CA 1
ATOM 1900 C C . PHE A 1 256 ? 17.144 10.699 -20.794 1.00 89.25 256 PHE A C 1
ATOM 1902 O O . PHE A 1 256 ? 17.744 11.750 -21.021 1.00 89.25 256 PHE A O 1
ATOM 1909 N N . THR A 1 257 ? 17.737 9.666 -20.197 1.00 88.00 257 THR A N 1
ATOM 1910 C CA . THR A 1 257 ? 19.182 9.663 -19.935 1.00 88.00 257 THR A CA 1
ATOM 1911 C C . THR A 1 257 ? 19.931 9.358 -21.231 1.00 88.00 257 THR A C 1
ATOM 1913 O O . THR A 1 257 ? 19.602 8.400 -21.927 1.00 88.00 257 THR A O 1
ATOM 1916 N N . PHE A 1 258 ? 20.947 10.154 -21.566 1.00 92.19 258 PHE A N 1
ATOM 1917 C CA . PHE A 1 258 ? 21.774 9.924 -22.750 1.00 92.19 258 PHE A CA 1
ATOM 1918 C C . PHE A 1 258 ? 23.250 10.199 -22.467 1.00 92.19 258 PHE A C 1
ATOM 1920 O O . PHE A 1 258 ? 23.640 11.335 -22.193 1.00 92.19 258 PHE A O 1
ATOM 1927 N N . ASP A 1 259 ? 24.075 9.162 -22.607 1.00 91.38 259 ASP A N 1
ATOM 1928 C CA . ASP A 1 259 ? 25.531 9.264 -22.580 1.00 91.38 259 ASP A CA 1
ATOM 1929 C C . ASP A 1 259 ? 26.085 9.074 -23.997 1.00 91.38 259 ASP A C 1
ATOM 1931 O O . ASP A 1 259 ? 26.002 8.001 -24.603 1.00 91.38 259 ASP A O 1
ATOM 1935 N N . ARG A 1 260 ? 26.685 10.143 -24.523 1.00 91.94 260 ARG A N 1
ATOM 1936 C CA . ARG A 1 260 ? 27.268 10.161 -25.865 1.00 91.94 260 ARG A CA 1
ATOM 1937 C C . ARG A 1 260 ? 28.435 9.183 -26.007 1.00 91.94 260 ARG A C 1
ATOM 1939 O O . ARG A 1 260 ? 28.585 8.586 -27.070 1.00 91.94 260 ARG A O 1
ATOM 1946 N N . HIS A 1 261 ? 29.279 9.049 -24.987 1.00 90.25 261 HIS A N 1
ATOM 1947 C CA . HIS A 1 261 ? 30.457 8.186 -25.029 1.00 90.25 261 HIS A CA 1
ATOM 1948 C C . HIS A 1 261 ? 30.058 6.717 -24.945 1.00 90.25 261 HIS A C 1
ATOM 1950 O O . HIS A 1 261 ? 30.500 5.926 -25.778 1.00 90.25 261 HIS A O 1
ATOM 1956 N N . ALA A 1 262 ? 29.165 6.372 -24.013 1.00 87.06 262 ALA A N 1
ATOM 1957 C CA . ALA A 1 262 ? 28.627 5.018 -23.914 1.00 87.06 262 ALA A CA 1
ATOM 1958 C C . ALA A 1 262 ? 27.947 4.597 -25.228 1.00 87.06 262 ALA A C 1
ATOM 1960 O O . ALA A 1 262 ? 28.226 3.523 -25.757 1.00 87.06 262 ALA A O 1
ATOM 1961 N N . MET A 1 263 ? 27.151 5.493 -25.823 1.00 89.81 263 MET A N 1
ATOM 1962 C CA . MET A 1 263 ? 26.478 5.233 -27.095 1.00 89.81 263 MET A CA 1
ATOM 1963 C C . MET A 1 263 ? 27.453 4.965 -28.251 1.00 89.81 263 MET A C 1
ATOM 1965 O O . MET A 1 263 ? 27.225 4.074 -29.069 1.00 89.81 263 MET A O 1
ATOM 1969 N N . ARG A 1 264 ? 28.562 5.711 -28.338 1.00 91.00 264 ARG A N 1
ATOM 1970 C CA . ARG A 1 264 ? 29.594 5.453 -29.360 1.00 91.00 264 ARG A CA 1
ATOM 1971 C C . ARG A 1 264 ? 30.218 4.077 -29.198 1.00 91.00 264 ARG A C 1
ATOM 1973 O O . ARG A 1 264 ? 30.417 3.395 -30.200 1.00 91.00 264 ARG A O 1
ATOM 1980 N N . ASN A 1 265 ? 30.521 3.690 -27.964 1.00 88.81 265 ASN A N 1
ATOM 1981 C CA . ASN A 1 265 ? 31.141 2.403 -27.676 1.00 88.81 265 ASN A CA 1
ATOM 1982 C C . ASN A 1 265 ? 30.206 1.248 -28.055 1.00 88.81 265 ASN A C 1
ATOM 1984 O O . ASN A 1 265 ? 30.653 0.300 -28.693 1.00 88.81 265 ASN A O 1
ATOM 1988 N N . GLU A 1 266 ? 28.911 1.365 -27.752 1.00 88.50 266 GLU A N 1
ATOM 1989 C CA . GLU A 1 266 ? 27.892 0.390 -28.165 1.00 88.50 266 GLU A CA 1
ATOM 1990 C C . GLU A 1 266 ? 27.793 0.275 -29.692 1.00 88.50 266 GLU A C 1
ATOM 1992 O O . GLU A 1 266 ? 27.841 -0.821 -30.254 1.00 88.50 266 GLU A O 1
ATOM 1997 N N . LEU A 1 267 ? 27.736 1.410 -30.397 1.00 90.06 267 LEU A N 1
ATOM 1998 C CA . LEU A 1 267 ? 27.704 1.435 -31.862 1.00 90.06 267 LEU A CA 1
ATOM 1999 C C . LEU A 1 267 ? 28.964 0.817 -32.476 1.00 90.06 267 LEU A C 1
ATOM 2001 O O . LEU A 1 267 ? 28.869 0.066 -33.448 1.00 90.06 267 LEU A O 1
ATOM 2005 N N . GLN A 1 268 ? 30.137 1.097 -31.911 1.00 88.62 268 GLN A N 1
ATOM 2006 C CA . GLN A 1 268 ? 31.398 0.506 -32.349 1.00 88.62 268 GLN A CA 1
ATOM 2007 C C . GLN A 1 268 ? 31.426 -1.007 -32.100 1.00 88.62 268 GLN A C 1
ATOM 2009 O O . GLN A 1 268 ? 31.769 -1.764 -33.005 1.00 88.62 268 GLN A O 1
ATOM 2014 N N . ALA A 1 269 ? 31.022 -1.464 -30.913 1.00 87.25 269 ALA A N 1
ATOM 2015 C CA . ALA A 1 269 ? 30.971 -2.883 -30.576 1.00 87.25 269 ALA A CA 1
ATOM 2016 C C . ALA A 1 269 ? 30.026 -3.654 -31.510 1.00 87.25 269 ALA A C 1
ATOM 2018 O O . ALA A 1 269 ? 30.375 -4.729 -32.002 1.00 87.25 269 ALA A O 1
ATOM 2019 N N . ALA A 1 270 ? 28.863 -3.075 -31.810 1.00 85.38 270 ALA A N 1
ATOM 2020 C CA . ALA A 1 270 ? 27.875 -3.694 -32.682 1.00 85.38 270 ALA A CA 1
ATOM 2021 C C . ALA A 1 270 ? 28.281 -3.696 -34.164 1.00 85.38 270 ALA A C 1
ATOM 2023 O O . ALA A 1 270 ? 27.892 -4.587 -34.915 1.00 85.38 270 ALA A O 1
ATOM 2024 N N . THR A 1 271 ? 29.080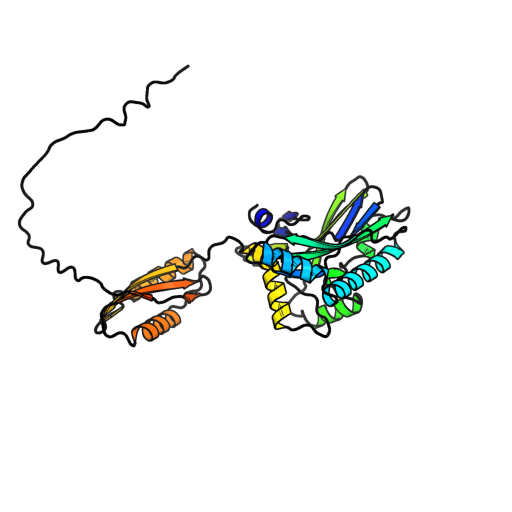 -2.723 -34.603 1.00 89.12 271 THR A N 1
ATOM 2025 C CA . THR A 1 271 ? 29.532 -2.641 -36.001 1.00 89.12 271 THR A CA 1
ATOM 2026 C C . THR A 1 271 ? 30.854 -3.354 -36.263 1.00 89.12 271 THR A C 1
ATOM 2028 O O . THR A 1 271 ? 31.127 -3.706 -37.406 1.00 89.12 271 THR A O 1
ATOM 2031 N N . PHE A 1 272 ? 31.639 -3.657 -35.224 1.00 86.69 272 PHE A N 1
ATOM 2032 C CA . PHE A 1 272 ? 32.994 -4.210 -35.336 1.00 86.69 272 PHE A CA 1
ATOM 2033 C C . PHE A 1 272 ? 33.111 -5.471 -36.213 1.00 86.69 272 PHE A C 1
ATOM 2035 O O . PHE A 1 272 ? 34.141 -5.698 -36.843 1.00 86.69 272 PHE A O 1
ATOM 2042 N N . ARG A 1 273 ? 32.074 -6.317 -36.254 1.00 85.56 273 ARG A N 1
ATOM 2043 C CA . ARG A 1 273 ? 32.076 -7.579 -37.022 1.00 85.56 273 ARG A CA 1
ATOM 2044 C C . ARG A 1 273 ? 31.374 -7.488 -38.378 1.00 85.56 273 ARG A C 1
ATOM 2046 O O . ARG A 1 273 ? 31.337 -8.486 -39.098 1.00 85.56 273 ARG A O 1
ATOM 2053 N N . LEU A 1 274 ? 30.802 -6.339 -38.727 1.00 86.94 274 LEU A N 1
ATOM 2054 C CA . LEU A 1 274 ? 30.070 -6.165 -39.978 1.00 86.94 274 LEU A CA 1
ATOM 2055 C C . LEU A 1 274 ? 31.044 -5.929 -41.133 1.00 86.94 274 LEU A C 1
ATOM 2057 O O . LEU A 1 274 ? 31.904 -5.058 -41.066 1.00 86.94 274 LEU A O 1
ATOM 2061 N N . ARG A 1 275 ? 30.889 -6.708 -42.205 1.00 89.12 275 ARG A N 1
ATOM 2062 C CA . ARG A 1 275 ? 31.758 -6.658 -43.396 1.00 89.12 275 ARG A CA 1
ATOM 2063 C C . ARG A 1 275 ? 31.057 -6.158 -44.653 1.00 89.12 275 ARG A C 1
ATOM 2065 O O . ARG A 1 275 ? 31.667 -6.092 -45.709 1.00 89.12 275 ARG A O 1
ATOM 2072 N N . GLU A 1 276 ? 29.783 -5.814 -44.538 1.00 89.94 276 GLU A N 1
ATOM 2073 C CA . GLU A 1 276 ? 28.952 -5.331 -45.637 1.00 89.94 276 GLU A CA 1
ATOM 2074 C C . GLU A 1 276 ? 28.196 -4.080 -45.186 1.00 89.94 276 GLU A C 1
ATOM 2076 O O . GLU A 1 276 ? 27.947 -3.933 -43.983 1.00 89.94 276 GLU A O 1
ATOM 2081 N N . PRO A 1 277 ? 27.784 -3.205 -46.118 1.00 91.06 277 PRO A N 1
ATOM 2082 C CA . PRO A 1 277 ? 26.904 -2.093 -45.799 1.00 91.06 277 PRO A CA 1
ATOM 2083 C C . PRO A 1 277 ? 25.599 -2.567 -45.154 1.00 91.06 277 PRO A C 1
ATOM 2085 O O . PRO A 1 277 ? 24.956 -3.514 -45.618 1.00 91.06 277 PRO A O 1
ATOM 2088 N N . ARG A 1 278 ? 25.190 -1.911 -44.065 1.00 88.88 278 ARG A N 1
ATOM 2089 C CA . ARG A 1 278 ? 23.986 -2.273 -43.299 1.00 88.88 278 ARG A CA 1
ATOM 2090 C C . ARG A 1 278 ? 23.216 -1.037 -42.876 1.00 88.88 278 ARG A C 1
ATOM 2092 O O . ARG A 1 278 ? 23.789 0.012 -42.594 1.00 88.88 278 ARG A O 1
ATOM 2099 N N . ARG A 1 279 ? 21.900 -1.188 -42.741 1.00 89.50 279 ARG A N 1
ATOM 2100 C CA . ARG A 1 279 ? 21.086 -0.223 -42.004 1.00 89.50 279 ARG A CA 1
ATOM 2101 C C . ARG A 1 279 ? 21.084 -0.609 -40.531 1.00 89.50 279 ARG A C 1
ATOM 2103 O O . ARG A 1 279 ? 20.697 -1.727 -40.186 1.00 89.50 279 ARG A O 1
ATOM 2110 N N . LEU A 1 280 ? 21.508 0.318 -39.680 1.00 90.12 280 LEU A N 1
ATOM 2111 C CA . LEU A 1 280 ? 21.462 0.191 -38.230 1.00 90.12 280 LEU A CA 1
ATOM 2112 C C . LEU A 1 280 ? 20.200 0.871 -37.716 1.00 90.12 280 LEU A C 1
ATOM 2114 O O . LEU A 1 280 ? 19.957 2.037 -38.031 1.00 90.12 280 LEU A O 1
ATOM 2118 N N . ARG A 1 281 ? 19.421 0.162 -36.903 1.00 91.00 281 ARG A N 1
ATOM 2119 C CA . ARG A 1 281 ? 18.345 0.754 -36.107 1.00 91.00 281 ARG A CA 1
ATOM 2120 C C . ARG A 1 281 ? 18.740 0.691 -34.642 1.00 91.00 281 ARG A C 1
ATOM 2122 O O . ARG A 1 281 ? 18.994 -0.392 -34.133 1.00 91.00 281 ARG A O 1
ATOM 2129 N N . LEU A 1 282 ? 18.789 1.849 -34.002 1.00 89.56 282 LEU A N 1
ATOM 2130 C CA . LEU A 1 282 ? 19.138 2.029 -32.600 1.00 89.56 282 LEU A CA 1
ATOM 2131 C C . LEU A 1 282 ? 17.877 2.424 -31.832 1.00 89.56 282 LEU A C 1
ATOM 2133 O O . LEU A 1 282 ? 17.201 3.366 -32.250 1.00 89.56 28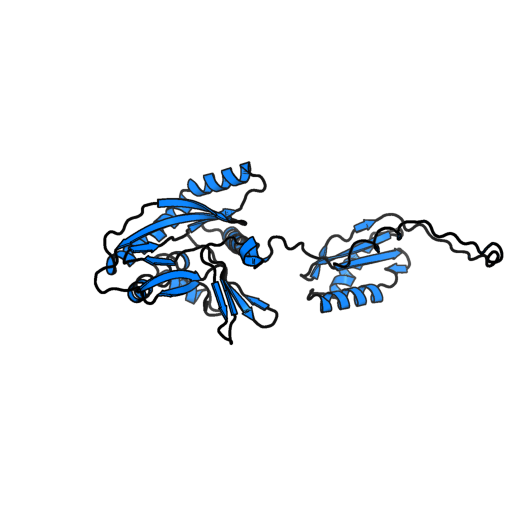2 LEU A O 1
ATOM 2137 N N . LEU A 1 283 ? 17.579 1.735 -30.728 1.00 90.69 283 LEU A N 1
ATOM 2138 C CA . LEU A 1 283 ? 16.546 2.144 -29.778 1.00 90.69 283 LEU A CA 1
ATOM 2139 C C . LEU A 1 283 ? 17.198 2.520 -28.446 1.00 90.69 283 LEU A C 1
ATOM 2141 O O . LEU A 1 283 ? 18.019 1.775 -27.912 1.00 90.69 283 LEU A O 1
ATOM 2145 N N . LEU A 1 284 ? 16.831 3.683 -27.920 1.00 89.62 284 LEU A N 1
ATOM 2146 C CA . LEU A 1 284 ? 17.282 4.194 -26.633 1.00 89.62 284 LEU A CA 1
ATOM 2147 C C . LEU A 1 284 ? 16.082 4.283 -25.690 1.00 89.62 284 LEU A C 1
ATOM 2149 O O . LEU A 1 284 ? 15.176 5.088 -25.914 1.00 89.62 284 LEU A O 1
ATOM 2153 N N . ALA A 1 285 ? 16.107 3.482 -24.629 1.00 85.94 285 ALA A N 1
ATOM 2154 C CA . ALA A 1 285 ? 15.110 3.526 -23.570 1.00 85.94 285 ALA A CA 1
ATOM 2155 C C . ALA A 1 285 ? 15.293 4.768 -22.682 1.00 85.94 285 ALA A C 1
ATOM 2157 O O . ALA A 1 285 ? 16.389 5.323 -22.584 1.00 85.94 285 ALA A O 1
ATOM 2158 N N . ALA A 1 286 ? 14.242 5.164 -21.956 1.00 82.06 286 ALA A N 1
ATOM 2159 C CA . ALA A 1 286 ? 14.268 6.314 -21.037 1.00 82.06 286 ALA A CA 1
ATOM 2160 C C . ALA A 1 286 ? 15.403 6.266 -19.996 1.00 82.06 286 ALA A C 1
ATOM 2162 O O . ALA A 1 286 ? 15.955 7.302 -19.623 1.00 82.06 286 ALA A O 1
ATOM 2163 N N . SER A 1 287 ? 15.794 5.061 -19.570 1.00 80.69 287 SER A N 1
ATOM 2164 C CA . SER A 1 287 ? 16.897 4.826 -18.631 1.00 80.69 287 SER A CA 1
ATOM 2165 C C . SER A 1 287 ? 18.293 5.063 -19.217 1.00 80.69 287 SER A C 1
ATOM 2167 O O . SER A 1 287 ? 19.272 4.984 -18.482 1.00 80.69 287 SER A O 1
ATOM 2169 N N . GLY A 1 288 ? 18.407 5.298 -20.525 1.00 81.69 288 GLY A N 1
ATOM 2170 C CA . GLY A 1 288 ? 19.678 5.340 -21.244 1.00 81.69 288 GLY A CA 1
ATOM 2171 C C . GLY A 1 288 ? 20.174 3.973 -21.719 1.00 81.69 288 GLY A C 1
ATOM 2172 O O . GLY A 1 288 ? 21.201 3.897 -22.389 1.00 81.69 288 GLY A O 1
ATOM 2173 N N . ALA A 1 289 ? 19.447 2.893 -21.413 1.00 81.81 289 ALA A N 1
ATOM 2174 C CA . ALA A 1 289 ? 19.760 1.570 -21.936 1.00 81.81 289 ALA A CA 1
ATOM 2175 C C . ALA A 1 289 ? 19.528 1.518 -23.453 1.00 81.81 289 ALA A C 1
ATOM 2177 O O . ALA A 1 289 ? 18.492 1.962 -23.956 1.00 81.81 289 ALA A O 1
ATOM 2178 N N . VAL A 1 290 ? 20.483 0.934 -24.174 1.00 78.62 290 VAL A N 1
ATOM 2179 C CA . VAL A 1 290 ? 20.379 0.702 -25.614 1.00 78.62 290 VAL A CA 1
ATOM 2180 C C . VAL A 1 290 ? 19.741 -0.662 -25.843 1.00 78.62 290 VAL A C 1
ATOM 2182 O O . VAL A 1 290 ? 20.308 -1.689 -25.478 1.00 78.62 290 VAL A O 1
ATOM 2185 N N . ALA A 1 291 ? 18.551 -0.681 -26.438 1.00 59.19 291 ALA A N 1
ATOM 2186 C CA . ALA A 1 291 ? 17.856 -1.909 -26.796 1.00 59.19 291 ALA A CA 1
ATOM 2187 C C . ALA A 1 291 ? 17.947 -2.150 -28.310 1.00 59.19 291 ALA A C 1
ATOM 2189 O O . ALA A 1 291 ? 17.791 -1.235 -29.114 1.00 59.19 291 ALA A O 1
ATOM 2190 N N . GLY A 1 292 ? 18.171 -3.405 -28.711 1.00 55.94 292 GLY A N 1
ATOM 2191 C CA . GLY A 1 292 ? 17.894 -3.872 -30.071 1.00 55.94 292 GLY A CA 1
ATOM 2192 C C . GLY A 1 292 ? 18.615 -3.116 -31.187 1.00 55.94 292 GLY A C 1
ATOM 2193 O O . GLY A 1 292 ? 17.958 -2.578 -32.078 1.00 55.94 292 GLY A O 1
ATOM 2194 N N . LEU A 1 293 ? 19.951 -3.120 -31.185 1.00 62.53 293 LEU A N 1
ATOM 2195 C CA . LEU A 1 293 ? 20.705 -2.706 -32.365 1.00 62.53 293 LEU A CA 1
ATOM 2196 C C . LEU A 1 293 ? 20.526 -3.771 -33.458 1.00 62.53 293 LEU A C 1
ATOM 2198 O O . LEU A 1 293 ? 21.193 -4.802 -33.469 1.00 62.53 293 LEU A O 1
ATOM 2202 N N . VAL A 1 294 ? 19.539 -3.560 -34.330 1.00 61.56 294 VAL A N 1
ATOM 2203 C CA . VAL A 1 294 ? 19.171 -4.517 -35.383 1.00 61.56 294 VAL A CA 1
ATOM 2204 C C . VAL A 1 294 ? 19.864 -4.126 -36.683 1.00 61.56 294 VAL A C 1
ATOM 2206 O O . VAL A 1 294 ? 19.715 -3.000 -37.166 1.00 61.56 294 VAL A O 1
ATOM 2209 N N . HIS A 1 295 ? 20.581 -5.081 -37.275 1.00 66.00 295 HIS A N 1
ATOM 2210 C CA . HIS A 1 295 ? 21.154 -4.960 -38.612 1.00 66.00 295 HIS A CA 1
ATOM 2211 C C . HIS A 1 295 ? 20.158 -5.497 -39.638 1.00 66.00 295 HIS A C 1
ATOM 2213 O O . HIS A 1 295 ? 19.879 -6.694 -39.672 1.00 66.00 295 HIS A O 1
ATOM 2219 N N . GLN A 1 296 ? 19.620 -4.624 -40.486 1.00 55.53 296 GLN A N 1
ATOM 2220 C CA . GLN A 1 296 ? 18.802 -5.049 -41.624 1.00 55.53 296 GLN A CA 1
ATOM 2221 C C . GLN A 1 296 ? 19.654 -5.073 -42.898 1.00 55.53 296 GLN A C 1
ATOM 2223 O O . GLN A 1 296 ? 20.506 -4.201 -43.097 1.00 55.53 296 GLN A O 1
ATOM 2228 N N . ALA A 1 297 ? 19.465 -6.106 -43.724 1.00 42.28 297 ALA A N 1
ATOM 2229 C CA . ALA A 1 297 ? 20.113 -6.216 -45.027 1.00 42.28 297 ALA A CA 1
ATOM 2230 C C . ALA A 1 297 ? 19.490 -5.239 -46.041 1.00 42.28 297 ALA A C 1
ATOM 2232 O O . ALA A 1 297 ? 18.284 -5.005 -46.007 1.00 42.28 297 ALA A O 1
ATOM 2233 N N . GLU A 1 298 ? 20.362 -4.730 -46.915 1.00 43.81 298 GLU A N 1
ATOM 2234 C CA . GLU A 1 298 ? 20.159 -3.852 -48.077 1.00 43.81 298 GLU A CA 1
ATOM 2235 C C . GLU A 1 298 ? 19.770 -2.379 -47.851 1.00 43.81 298 GLU A C 1
ATOM 2237 O O . GLU A 1 298 ? 18.675 -2.017 -47.422 1.00 43.81 298 GLU A O 1
ATOM 2242 N N . ILE A 1 299 ? 20.687 -1.505 -48.283 1.00 43.22 299 ILE A N 1
ATOM 2243 C CA . ILE A 1 299 ? 20.371 -0.208 -48.881 1.00 43.22 299 ILE A CA 1
ATOM 2244 C C . ILE A 1 299 ? 20.688 -0.391 -50.369 1.00 43.22 299 ILE A C 1
ATOM 2246 O O . ILE A 1 299 ? 21.860 -0.461 -50.736 1.00 43.22 299 ILE A O 1
ATOM 2250 N N . ALA A 1 300 ? 19.669 -0.531 -51.220 1.00 34.72 300 ALA A N 1
ATOM 2251 C CA . ALA A 1 300 ? 19.874 -0.480 -52.663 1.00 34.72 300 ALA A CA 1
ATOM 2252 C C . ALA A 1 300 ? 20.524 0.871 -53.000 1.00 34.72 300 ALA A C 1
ATOM 2254 O O . ALA A 1 300 ? 19.990 1.926 -52.646 1.00 34.72 300 ALA A O 1
ATOM 2255 N N . ARG A 1 301 ? 21.707 0.836 -53.621 1.00 33.44 301 ARG A N 1
ATOM 2256 C CA . ARG A 1 301 ? 22.390 2.035 -54.115 1.00 33.44 301 ARG A CA 1
ATOM 2257 C C . ARG A 1 301 ? 21.452 2.731 -55.099 1.00 33.44 301 ARG A C 1
ATOM 2259 O O . ARG A 1 301 ? 21.139 2.175 -56.146 1.00 33.44 301 ARG A O 1
ATOM 2266 N N . ILE A 1 302 ? 20.985 3.930 -54.762 1.00 33.91 302 ILE A N 1
ATOM 2267 C CA . ILE A 1 302 ? 20.399 4.827 -55.757 1.00 33.91 302 ILE A CA 1
ATOM 2268 C C . ILE A 1 302 ? 21.589 5.494 -56.448 1.00 33.91 302 ILE A C 1
ATOM 22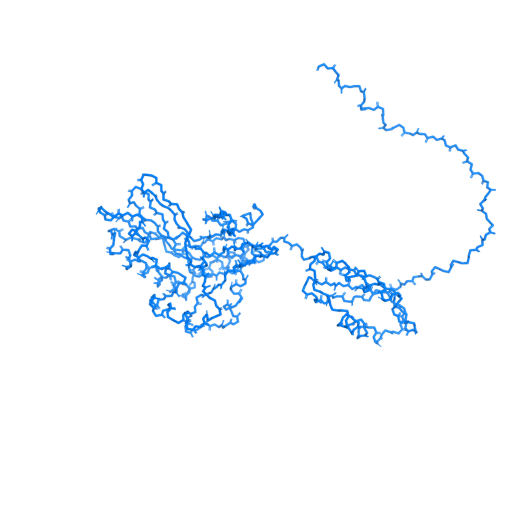70 O O . ILE A 1 302 ? 22.057 6.542 -56.005 1.00 33.91 302 ILE A O 1
ATOM 2274 N N . ASP A 1 303 ? 22.102 4.862 -57.504 1.00 31.16 303 ASP A N 1
ATOM 2275 C CA . ASP A 1 303 ? 23.007 5.518 -58.448 1.00 31.16 303 ASP A CA 1
ATOM 2276 C C . ASP A 1 303 ? 22.186 6.529 -59.258 1.00 31.16 303 ASP A C 1
ATOM 2278 O O . ASP A 1 303 ? 21.598 6.235 -60.295 1.00 31.16 303 ASP A O 1
ATOM 2282 N N . GLY A 1 304 ? 22.082 7.743 -58.718 1.00 29.14 304 GLY A N 1
ATOM 2283 C CA . GLY A 1 304 ? 21.467 8.888 -59.375 1.00 29.14 304 GLY A CA 1
ATOM 2284 C C . GLY A 1 304 ? 22.470 9.609 -60.265 1.00 29.14 304 GLY A C 1
ATOM 2285 O O . GLY A 1 304 ? 22.888 10.721 -59.943 1.00 29.14 304 GLY A O 1
ATOM 2286 N N . GLN A 1 305 ? 22.842 8.996 -61.387 1.00 30.42 305 GLN A N 1
ATOM 2287 C CA . GLN A 1 305 ? 23.420 9.722 -62.513 1.00 30.42 305 GLN A CA 1
ATOM 2288 C C . GLN A 1 305 ? 22.291 10.591 -63.090 1.00 30.42 305 GLN A C 1
ATOM 2290 O O . GLN A 1 305 ? 21.405 10.105 -63.789 1.00 30.42 305 GLN A O 1
ATOM 2295 N N . ARG A 1 306 ? 22.243 11.866 -62.685 1.00 31.19 306 ARG A N 1
ATOM 2296 C CA . ARG A 1 306 ? 21.305 12.848 -63.240 1.00 31.19 306 ARG A CA 1
ATOM 2297 C C . ARG A 1 306 ? 21.686 13.107 -64.694 1.00 31.19 306 ARG A C 1
ATOM 2299 O O . ARG A 1 306 ? 22.669 13.798 -64.946 1.00 31.19 306 ARG A O 1
ATOM 2306 N N . ASP A 1 307 ? 20.905 12.565 -65.620 1.00 27.94 307 ASP A N 1
ATOM 2307 C CA . ASP A 1 307 ? 20.865 13.052 -66.994 1.00 27.94 307 ASP A CA 1
ATOM 2308 C C . ASP A 1 307 ? 19.848 14.205 -67.033 1.00 27.94 307 ASP A C 1
ATOM 2310 O O . ASP A 1 307 ? 18.631 14.012 -67.005 1.00 27.94 307 ASP A O 1
ATOM 2314 N N . ASP A 1 308 ? 20.368 15.433 -66.986 1.00 32.34 308 ASP A N 1
ATOM 2315 C CA . ASP A 1 308 ? 19.631 16.656 -67.304 1.00 32.34 308 ASP A CA 1
ATOM 2316 C C . ASP A 1 308 ? 19.305 16.611 -68.799 1.00 32.34 308 ASP A C 1
ATOM 2318 O O . ASP A 1 308 ? 20.137 17.011 -69.611 1.00 32.34 308 ASP A O 1
ATOM 2322 N N . ARG A 1 309 ? 18.140 16.066 -69.172 1.00 31.12 309 ARG A N 1
ATOM 2323 C CA . ARG A 1 309 ? 17.451 16.277 -70.464 1.00 31.12 309 ARG A CA 1
ATOM 2324 C C . ARG A 1 309 ? 16.156 15.457 -70.507 1.00 31.12 309 ARG A C 1
ATOM 2326 O O . ARG A 1 309 ? 16.124 14.394 -71.102 1.00 31.12 309 ARG A O 1
ATOM 2333 N N . ASP A 1 310 ? 15.112 15.937 -69.831 1.00 30.25 310 ASP A N 1
ATOM 2334 C CA . ASP A 1 310 ? 13.712 15.839 -70.299 1.00 30.25 310 ASP A CA 1
ATOM 2335 C C . ASP A 1 310 ? 12.749 16.409 -69.246 1.00 30.25 310 ASP A C 1
ATOM 2337 O O . ASP A 1 310 ? 12.001 15.714 -68.563 1.00 30.25 310 ASP A O 1
ATOM 2341 N N . LEU A 1 311 ? 12.751 17.735 -69.119 1.00 32.41 311 LEU A N 1
ATOM 2342 C CA . LEU A 1 311 ? 11.619 18.477 -68.572 1.00 32.41 311 LEU A CA 1
ATOM 2343 C C . LEU A 1 311 ? 11.281 19.589 -69.550 1.00 32.41 311 LEU A C 1
ATOM 2345 O O . LEU A 1 311 ? 11.836 20.683 -69.505 1.00 32.41 311 LEU A O 1
ATOM 2349 N N . GLY A 1 312 ? 10.363 19.289 -70.460 1.00 29.50 312 GLY A N 1
ATOM 2350 C CA . GLY A 1 312 ? 9.846 20.302 -71.357 1.00 29.50 312 GLY A CA 1
ATOM 2351 C C . GLY A 1 312 ? 8.998 19.738 -72.472 1.00 29.50 312 GLY A C 1
ATOM 2352 O O . GLY A 1 312 ? 9.387 19.877 -73.621 1.00 29.50 312 GLY A O 1
ATOM 2353 N N . GLN A 1 313 ? 7.849 19.141 -72.142 1.00 32.88 313 GLN A N 1
ATOM 2354 C CA . GLN A 1 313 ? 6.577 19.386 -72.836 1.00 32.88 313 GLN A CA 1
ATOM 2355 C C . GLN A 1 313 ? 5.483 18.431 -72.352 1.00 32.88 313 GLN A C 1
ATOM 2357 O O . GLN A 1 313 ? 5.718 17.243 -72.161 1.00 32.88 313 GLN A O 1
ATOM 2362 N N . ARG A 1 314 ? 4.261 18.980 -72.314 1.00 29.41 314 ARG A N 1
ATOM 2363 C CA . ARG A 1 314 ? 2.957 18.380 -71.967 1.00 29.41 314 ARG A CA 1
ATOM 2364 C C . ARG A 1 314 ? 2.690 18.352 -70.460 1.00 29.41 314 ARG A C 1
ATOM 2366 O O . ARG A 1 314 ? 3.418 17.737 -69.705 1.00 29.41 314 ARG A O 1
ATOM 2373 N N . GLY A 1 315 ? 1.655 18.991 -69.945 1.00 28.08 315 GLY A N 1
ATOM 2374 C CA . GLY A 1 315 ? 0.584 19.751 -70.569 1.00 28.08 315 GLY A CA 1
ATOM 2375 C C . GLY A 1 315 ? -0.384 20.141 -69.457 1.00 28.08 315 GLY A C 1
ATOM 2376 O O . GLY A 1 315 ? -0.611 19.365 -68.533 1.00 28.08 315 GLY A O 1
ATOM 2377 N N . ARG A 1 316 ? -0.868 21.379 -69.520 1.00 31.67 316 ARG A N 1
ATOM 2378 C CA . ARG A 1 316 ? -2.033 21.845 -68.766 1.00 31.67 316 ARG A CA 1
ATOM 2379 C C . ARG A 1 316 ? -3.249 21.011 -69.175 1.00 31.67 316 ARG A C 1
ATOM 2381 O O . ARG A 1 316 ? -3.340 20.694 -70.354 1.00 31.67 316 ARG A O 1
ATOM 2388 N N . ASP A 1 317 ? -4.077 20.682 -68.186 1.00 30.08 317 ASP A N 1
ATOM 2389 C CA . ASP A 1 317 ? -5.536 20.435 -68.187 1.00 30.08 317 ASP A CA 1
ATOM 2390 C C . ASP A 1 317 ? -5.784 19.459 -67.013 1.00 30.08 317 ASP A C 1
ATOM 2392 O O . ASP A 1 317 ? -5.195 18.388 -66.962 1.00 30.08 317 ASP A O 1
ATOM 2396 N N . GLY A 1 318 ? -6.469 19.784 -65.916 1.00 31.16 318 GLY A N 1
ATOM 2397 C CA . GLY A 1 318 ? -7.707 20.538 -65.812 1.00 31.16 318 GLY A CA 1
ATOM 2398 C C . GLY A 1 318 ? -8.865 19.547 -65.732 1.00 31.16 318 GLY A C 1
ATOM 2399 O O . GLY A 1 318 ? -9.529 19.367 -66.737 1.00 31.16 318 GLY A O 1
ATOM 2400 N N . ASP A 1 319 ? -9.091 18.903 -64.577 1.00 29.86 319 ASP A N 1
ATOM 2401 C CA . ASP A 1 319 ? -10.453 18.503 -64.195 1.00 29.86 319 ASP A CA 1
ATOM 2402 C C . ASP A 1 319 ? -10.609 18.180 -62.700 1.00 29.86 319 ASP A C 1
ATOM 2404 O O . ASP A 1 319 ? -9.885 17.377 -62.108 1.00 29.86 319 ASP A O 1
ATOM 2408 N N . LEU A 1 320 ? -11.583 18.866 -62.103 1.00 32.19 320 LEU A N 1
ATOM 2409 C CA . LEU A 1 320 ? -12.106 18.700 -60.752 1.00 32.19 320 LEU A CA 1
ATOM 2410 C C . LEU A 1 320 ? -13.210 17.640 -60.797 1.00 32.19 320 LEU A C 1
ATOM 2412 O O . LEU A 1 320 ? -14.144 17.775 -61.581 1.00 32.19 320 LEU A O 1
ATOM 2416 N N . THR A 1 321 ? -13.167 16.638 -59.918 1.00 33.44 321 THR A N 1
ATOM 2417 C CA . THR A 1 321 ? -14.277 15.686 -59.739 1.00 33.44 321 THR A CA 1
ATOM 2418 C C . THR A 1 321 ? -14.886 15.796 -58.337 1.00 33.44 321 THR A C 1
ATOM 2420 O O . THR A 1 321 ? -14.332 15.357 -57.337 1.00 33.44 321 THR A O 1
ATOM 2423 N N . ASP A 1 322 ? -16.021 16.495 -58.288 1.00 34.97 322 ASP A N 1
ATOM 2424 C CA . ASP A 1 322 ? -17.313 16.062 -57.727 1.00 34.97 322 ASP A CA 1
ATOM 2425 C C . ASP A 1 322 ? -17.359 15.219 -56.433 1.00 34.97 322 ASP A C 1
ATOM 2427 O O . ASP A 1 322 ? -17.989 14.165 -56.383 1.00 34.97 322 ASP A O 1
ATOM 2431 N N . LEU A 1 323 ? -16.801 15.730 -55.330 1.00 33.47 323 LEU A N 1
ATOM 2432 C CA . LEU A 1 323 ? -17.134 15.237 -53.977 1.00 33.47 323 LEU A CA 1
ATOM 2433 C C . LEU A 1 323 ? -17.485 16.330 -52.946 1.00 33.47 323 LEU A C 1
ATOM 2435 O O . LEU A 1 323 ? -17.785 16.007 -51.801 1.00 33.47 323 LEU A O 1
ATOM 2439 N N . ASP A 1 324 ? -17.551 17.604 -53.351 1.00 33.69 324 ASP A N 1
ATOM 2440 C CA . ASP A 1 324 ? -17.768 18.744 -52.434 1.00 33.69 324 ASP A CA 1
ATOM 2441 C C . ASP A 1 324 ? -19.125 19.463 -52.584 1.00 33.69 324 ASP A C 1
ATOM 2443 O O . ASP A 1 324 ? -19.346 20.531 -52.010 1.00 33.69 324 ASP A O 1
ATOM 2447 N N . ARG A 1 325 ? -20.086 18.898 -53.329 1.00 40.06 325 ARG A N 1
ATOM 2448 C CA . ARG A 1 325 ? -21.385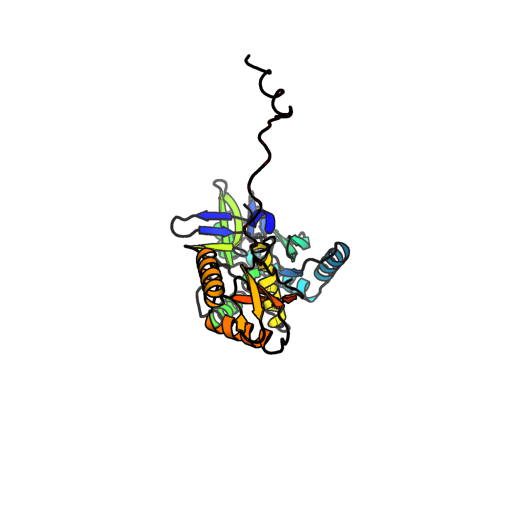 19.561 -53.574 1.00 40.06 325 ARG A CA 1
ATOM 2449 C C . ARG A 1 325 ? -22.516 19.235 -52.599 1.00 40.06 325 ARG A C 1
ATOM 2451 O O . ARG A 1 325 ? -23.575 19.841 -52.729 1.00 40.06 325 ARG A O 1
ATOM 2458 N N . ASP A 1 326 ? -22.302 18.390 -51.591 1.00 35.38 326 ASP A N 1
ATOM 2459 C CA . ASP A 1 326 ? -23.414 17.896 -50.755 1.00 35.38 326 ASP A CA 1
ATOM 2460 C C . ASP A 1 326 ? -23.413 18.359 -49.285 1.00 35.38 326 ASP A C 1
ATOM 2462 O O . ASP A 1 326 ? -24.164 17.844 -48.459 1.00 35.38 326 ASP A O 1
ATOM 2466 N N . ARG A 1 327 ? -22.612 19.376 -48.925 1.00 36.88 327 ARG A N 1
ATOM 2467 C CA . ARG A 1 327 ? -22.543 19.896 -47.539 1.00 36.88 327 ARG A CA 1
ATOM 2468 C C . ARG A 1 327 ? -23.022 21.332 -47.308 1.00 36.88 327 ARG A C 1
ATOM 2470 O O . ARG A 1 327 ? -22.946 21.804 -46.180 1.00 36.88 327 ARG A O 1
ATOM 2477 N N . ALA A 1 328 ? -23.581 22.009 -48.313 1.00 38.19 328 ALA A N 1
ATOM 2478 C CA . ALA A 1 328 ? -23.967 23.426 -48.201 1.00 38.19 328 ALA A CA 1
ATOM 2479 C C . ALA A 1 328 ? -25.454 23.730 -48.481 1.00 38.19 328 ALA A C 1
ATOM 2481 O O . ALA A 1 328 ? -25.788 24.845 -48.877 1.00 38.19 328 ALA A O 1
ATOM 2482 N N . ARG A 1 329 ? -26.371 22.769 -48.288 1.00 40.78 329 ARG A N 1
ATOM 2483 C CA . ARG A 1 329 ? -27.829 23.011 -48.366 1.00 40.78 329 ARG A CA 1
ATOM 2484 C C . ARG A 1 329 ? -28.616 22.149 -47.376 1.00 40.78 329 ARG A C 1
ATOM 2486 O O . ARG A 1 329 ? -29.295 21.223 -47.804 1.00 40.78 329 ARG A O 1
ATOM 2493 N N . ARG A 1 330 ? -28.488 22.435 -46.074 1.00 37.06 330 ARG A N 1
ATOM 2494 C CA . ARG A 1 330 ? -29.373 22.030 -44.947 1.00 37.06 330 ARG A CA 1
ATOM 2495 C C . ARG A 1 330 ? -28.660 22.419 -43.633 1.00 37.06 330 ARG A C 1
ATOM 2497 O O . ARG A 1 330 ? -27.643 21.818 -43.330 1.00 37.06 330 ARG A O 1
ATOM 2504 N N . GLY A 1 331 ? -29.076 23.382 -42.821 1.00 30.42 331 GLY A N 1
ATOM 2505 C CA . GLY A 1 331 ? -30.186 24.313 -42.912 1.00 30.42 331 GLY A CA 1
ATOM 2506 C C . GLY A 1 331 ? -29.920 25.552 -42.048 1.00 30.42 331 GLY A C 1
ATOM 2507 O O . GLY A 1 331 ? -29.212 25.485 -41.045 1.00 30.42 331 GLY A O 1
ATOM 2508 N N . GLU A 1 332 ? -30.505 26.663 -42.477 1.00 37.97 332 GLU A N 1
ATOM 2509 C CA . GLU A 1 332 ? -30.954 27.748 -41.611 1.00 37.97 332 GLU A CA 1
ATOM 2510 C C . GLU A 1 332 ? -32.450 27.517 -41.382 1.00 37.97 332 GLU A C 1
ATOM 2512 O O . GLU A 1 332 ? -33.220 27.509 -42.346 1.00 37.97 332 GLU A O 1
ATOM 2517 N N . GLN A 1 333 ? -32.820 27.258 -40.129 1.00 35.91 333 GLN A N 1
ATOM 2518 C CA . GLN A 1 333 ? -34.061 27.659 -39.456 1.00 35.91 333 GLN A CA 1
ATOM 2519 C C . GLN A 1 333 ? -33.932 27.322 -37.972 1.00 35.91 333 GLN A C 1
ATOM 2521 O O . GLN A 1 333 ? -33.513 26.182 -37.668 1.00 35.91 333 GLN A O 1
#

pLDDT: mean 84.59, std 19.23, range [27.94, 98.5]

Radius of gyration: 30.46 Å; chains: 1; bounding box: 69×49×98 Å

Secondary structure (DSSP, 8-state):
-HHHHHH--SEEEEEE-SS-EEEEEE--EEEEEETTEEEEE-EEEEEEPPSSHHHHHHHHHHHHH-HHHHHHHHHHHHHHHHHHTTTEEEEEEEEEEEEEE-SSEEEEEEEEEEEEPTT--HHHHHHHHPSPHHHH-SSHHHHHHHHHHH-TT---TTTTS--EEE-TTS-EEEE---SEEEE-SS-EEE-------TT--HHHHHHHHHHHHGGGTTTPPPP-EEEEEEEETTTEETTHHHHHHHHHHHHHHHT----HHHHHHHHHHHHTT--S-EEEEEEE-TTS-EEEEEEE-------------------------SSSSSSSSS---

Foldseek 3Di:
DLLCVLWVADDWDWDDPVVWTKTFRFNFWCWWADPQKIKGKAWFFKFWADPDPVRRVVRQVCRLPPPVRQVLQVVLLVVQLVLCVVFFAPWDWPFFQDWDDTNTIIITITMIMTGGDPPDAVVSVCVSCPLPDNPQDPPNVVSVVVCCVPVVPDDCVLQSPWDWDQDPVRIITIGGRAPMWIDDDVDIDHDFFDDDDPPDDPVVRVVVRVSSNVSVCPPPDFDWDKDKWKQDPVPGTPPLVVRLVVSVVVCVVVQADADSVVVVVVSCVVCVPDDHIWIWMWTATSPRDIPDRDTDDDDPDPPPPDDPDDDDDDDDDDDDDDDPPPPPPDDDD

Sequence (333 aa):
ARLRAQSQAGYGALIDTGERRFLSLSPELFFALEDGALTCRPMKGTARRGATPDADRALATALASDAKQRAENLMIVDLMRNDLSSIANHVAVPELFAIESYPTVHQMTSTITATLDQGRDAIDVIAALFPCGSITGAPKQRAMEVVAEVERARPRGLYTGSIGRLDPNGDAMFNVAIRTLEVGEGQAVMGLGSGIVADSEAGEERRECLAKAAFVTAGQRPLDLIETMAFDPENGIALLERHLARMKASADALGFTFDRHAMRNELQAATFRLREPRRLRLLLAASGAVAGLVHQAEIARIDGQRDDRDLGQRGRDGDLTDLDRDRARRGEQ